Protein AF-A0A6P0W4S4-F1 (afdb_monomer)

Mean predicted aligned error: 4.88 Å

Radius of gyration: 17.59 Å; Cα contacts (8 Å, |Δi|>4): 578; chains: 1; bounding box: 43×46×51 Å

Foldseek 3Di:
DDDFDPAFEEEEDAAQQLCRLLLLLLQLLVPPDDPPAQWPDKHWPDDLQVVSPVCCVVAQLVQHFDDFAAQDAPVPFRWTWMWIWGDDPPRDIDIYTYTYGDHGNCLLVCLVPVVVDVSNVNSLLVVLVGQEYEYGYALFLLVCLVSLLNSVLSSLVSSCVVNVPPAAGEYEYEHEPCLPLVNVVCQVPQLVSCCVRRVSNSVSVVVCVVVVRHHYDGHYKYSFHADDPPPSHRLWDWPDQDSSGTDTGGNHSVRRRIALSCQSSCCSRPVDGDVSSSPD

Nearest PDB structures (foldseek):
  2dkn-assembly1_B  TM=4.312E-01  e=1.596E+00  Pseudomonas sp. B-0831
  2qw5-assembly1_A  TM=4.639E-01  e=4.347E+00  Trichormus variabilis ATCC 29413
  4s3k-assembly1_A  TM=3.330E-01  e=1.505E+00  Priestia megaterium QM B1551
  6aqy-assembly2_C  TM=3.146E-01  e=3.237E+00  Naegleria fowleri
  7odo-assembly1_A  TM=3.719E-01  e=4.890E+00  Neisseria gonorrhoeae

pLDDT: mean 90.17, std 9.04, range [40.78, 98.31]

Solvent-accessible surface area (backbone atoms only — not comparable to full-atom values): 14793 Å² total; per-residue (Å²): 132,84,78,73,68,84,59,44,42,34,33,42,43,36,46,64,43,21,40,64,69,55,40,51,15,36,48,45,48,48,54,81,71,50,96,85,46,53,55,74,47,48,43,56,81,42,71,48,20,45,48,32,32,49,44,26,62,72,28,40,57,67,43,39,75,80,82,79,56,67,84,57,58,55,89,73,49,62,59,29,24,39,38,38,36,28,69,44,77,94,83,41,72,46,76,46,38,37,35,36,36,72,53,27,28,55,49,49,59,37,62,72,75,39,78,85,39,67,50,58,50,40,43,45,53,57,48,49,71,35,64,22,39,36,42,34,38,40,64,84,31,44,91,43,20,68,55,48,24,50,22,52,48,50,50,52,54,54,34,51,67,75,39,75,86,59,75,72,46,43,36,31,41,32,33,22,61,29,33,42,67,93,39,41,82,46,40,92,38,27,56,61,48,41,45,73,50,23,46,54,33,41,51,49,54,51,55,43,37,76,70,65,64,35,44,74,47,58,36,38,23,16,56,33,16,41,44,61,96,83,43,91,40,48,18,55,41,78,78,44,76,61,92,76,26,56,47,59,21,41,61,48,56,92,47,38,41,53,32,28,72,58,38,54,53,48,25,51,65,70,74,46,85,57,75,78,43,63,48,130

Secondary structure (DSSP, 8-state):
-PPPPS-EEEEEEE-GGG-HHHHHHHHHH-TT--TT-SEEEEEE-SHHHHHHHHHIIIIITTT-PPPPPPP--GGGS--EEEEEEEE-GGGPEEEEEEEEEEPPTTHHHHHHH-TT-HHHHHHHHHHHH-SEEEEEEETT-GGGHHHHHHHHHHHHHHHHHHTTTS--EEEEEEEE-TTSHHHHTTTT-HHHHHHHH-HHHHHHHHHHHHTTSEEEEEEE-BSS-BSTTT---BSEEEEEE-SS-EEEEES-GGG---BSSSHHHHHHHHSS--GGGS--

Sequence (280 aa):
MNSLPESINLKIVGDRSAGKTTYMAALARWPHANSSSLVQSVTSFNEDGQQLIAQAQNILEQGLILEPTRLGKAASLPDYGLRIVLKGKRSQEIILTINCKDYSGEFFSDLLYRQQDSLLQEYLEDCAEGNGIMFLLDGIAYRKDAEYARGIGKFLEAIGQLDAEKPQRRLALVLTKCEQPDLWIKRHQPQELVKARFPQAYSKLKNWQSLGKLNIEYFTTSAFGMLGASARQPNARKIKRDREGVASVIKEPRFWQPFGLVAPIYWLYTGQRHQGLEED

Structure (mmCIF, N/CA/C/O backbone):
data_AF-A0A6P0W4S4-F1
#
_entry.id   AF-A0A6P0W4S4-F1
#
loop_
_atom_site.group_PDB
_atom_site.id
_atom_site.type_symbol
_atom_site.label_atom_id
_atom_site.label_alt_id
_atom_site.label_comp_id
_atom_site.label_asym_id
_atom_site.label_entity_id
_atom_site.label_seq_id
_atom_site.pdbx_PDB_ins_code
_atom_site.Cartn_x
_atom_site.Cartn_y
_atom_site.Cartn_z
_atom_site.occupancy
_atom_site.B_iso_or_equiv
_atom_site.auth_seq_id
_atom_site.auth_comp_id
_atom_site.auth_asym_id
_atom_site.auth_atom_id
_atom_site.pdbx_PDB_model_num
ATOM 1 N N . MET A 1 1 ? -12.589 26.094 -1.189 1.00 40.78 1 MET A N 1
ATOM 2 C CA . MET A 1 1 ? -11.594 25.043 -1.498 1.00 40.78 1 MET A CA 1
ATOM 3 C C . MET A 1 1 ? -10.829 24.786 -0.218 1.00 40.78 1 MET A C 1
ATOM 5 O O . MET A 1 1 ? -10.274 25.740 0.306 1.00 40.78 1 MET A O 1
ATOM 9 N N . ASN A 1 2 ? -10.858 23.568 0.321 1.00 52.75 2 ASN A N 1
ATOM 10 C CA . ASN A 1 2 ? -10.008 23.240 1.467 1.00 52.75 2 ASN A CA 1
ATOM 11 C C . ASN A 1 2 ? -8.553 23.243 0.990 1.00 52.75 2 ASN A C 1
ATOM 13 O O . ASN A 1 2 ? -8.266 22.691 -0.074 1.00 52.75 2 ASN A O 1
ATOM 17 N N . SER A 1 3 ? -7.664 23.893 1.738 1.00 69.81 3 SER A N 1
ATOM 18 C CA . SER A 1 3 ? -6.225 23.827 1.492 1.00 69.81 3 SER A CA 1
ATOM 19 C C . SER A 1 3 ? -5.773 22.370 1.556 1.00 69.81 3 SER A C 1
ATOM 21 O O . SER A 1 3 ? -6.187 21.632 2.454 1.00 69.81 3 SER A O 1
ATOM 23 N N . LEU A 1 4 ? -4.949 21.947 0.596 1.00 79.50 4 LEU A N 1
ATOM 24 C CA . LEU A 1 4 ? -4.306 20.639 0.670 1.00 79.50 4 LEU A CA 1
ATOM 25 C C . LEU A 1 4 ? -3.430 20.578 1.933 1.00 79.50 4 LEU A C 1
ATOM 27 O O . LEU A 1 4 ? -2.872 21.610 2.320 1.00 79.50 4 LEU A O 1
ATOM 31 N N . PRO A 1 5 ? -3.331 19.412 2.593 1.00 82.69 5 PRO A N 1
ATOM 32 C CA . PRO A 1 5 ? -2.419 19.261 3.720 1.00 82.69 5 PRO A CA 1
ATOM 33 C C . PRO A 1 5 ? -0.975 19.467 3.248 1.00 82.69 5 PRO A C 1
ATOM 35 O O . PRO A 1 5 ? -0.675 19.231 2.085 1.00 82.69 5 PRO A O 1
ATOM 38 N N . GLU A 1 6 ? -0.072 19.881 4.136 1.00 86.44 6 GLU A N 1
ATOM 39 C CA . GLU A 1 6 ? 1.360 19.982 3.811 1.00 86.44 6 GLU A CA 1
ATOM 40 C C . GLU A 1 6 ? 1.986 18.588 3.630 1.00 86.44 6 GLU A C 1
ATOM 42 O O . GLU A 1 6 ? 2.753 18.340 2.697 1.00 86.44 6 GLU A O 1
ATOM 47 N N . SER A 1 7 ? 1.588 17.641 4.480 1.00 91.69 7 SER A N 1
ATOM 48 C CA . SER A 1 7 ? 1.967 16.231 4.408 1.00 91.69 7 SER A CA 1
ATOM 49 C C . SER A 1 7 ? 0.849 15.326 4.930 1.00 91.69 7 SER A C 1
ATOM 51 O O . SER A 1 7 ? -0.064 15.784 5.623 1.00 91.69 7 SER A O 1
ATOM 53 N N . ILE A 1 8 ? 0.904 14.034 4.596 1.00 93.00 8 ILE A N 1
ATOM 54 C CA . ILE A 1 8 ? 0.044 13.011 5.210 1.00 93.00 8 ILE A CA 1
ATOM 55 C C . ILE A 1 8 ? 0.886 11.905 5.847 1.00 93.00 8 ILE A C 1
ATOM 57 O O . ILE A 1 8 ? 1.902 11.494 5.289 1.00 93.00 8 ILE A O 1
ATOM 61 N N . ASN A 1 9 ? 0.412 11.380 6.976 1.00 94.19 9 ASN A N 1
ATOM 62 C CA . ASN A 1 9 ? 0.960 10.197 7.627 1.00 94.19 9 ASN A CA 1
ATOM 63 C C . ASN A 1 9 ? 0.120 8.984 7.214 1.00 94.19 9 ASN A C 1
ATOM 65 O O . ASN A 1 9 ? -1.022 8.799 7.653 1.00 94.19 9 ASN A O 1
ATOM 69 N N . LEU A 1 10 ? 0.689 8.190 6.316 1.00 95.38 10 LEU A N 1
ATOM 70 C CA . LEU A 1 10 ? 0.096 7.022 5.697 1.00 95.38 10 LEU A CA 1
ATOM 71 C C . LEU A 1 10 ? 0.399 5.756 6.498 1.00 95.38 10 LEU A C 1
ATOM 73 O O . LEU A 1 10 ? 1.551 5.422 6.771 1.00 95.38 10 LEU A O 1
ATOM 77 N N . LYS A 1 11 ? -0.650 5.009 6.826 1.00 95.69 11 LYS A N 1
ATOM 78 C CA . LYS A 1 11 ? -0.560 3.759 7.580 1.00 95.69 11 LYS A CA 1
ATOM 79 C C . LYS A 1 11 ? -0.890 2.594 6.652 1.00 95.69 11 LYS A C 1
ATOM 81 O O . LYS A 1 11 ? -2.017 2.506 6.156 1.00 95.69 11 LYS A O 1
ATOM 86 N N . ILE A 1 12 ? 0.096 1.743 6.363 1.00 96.44 12 ILE A N 1
ATOM 87 C CA . ILE A 1 12 ? -0.028 0.656 5.383 1.00 96.44 12 ILE A CA 1
ATOM 88 C C . ILE A 1 12 ? -0.221 -0.670 6.109 1.00 96.44 12 ILE A C 1
ATOM 90 O O . ILE A 1 12 ? 0.705 -1.233 6.686 1.00 96.44 12 ILE A O 1
ATOM 94 N N . VAL A 1 13 ? -1.439 -1.194 6.037 1.00 95.56 13 VAL A N 1
ATOM 95 C CA . VAL A 1 13 ? -1.853 -2.418 6.726 1.00 95.56 13 VAL A CA 1
ATOM 96 C C . VAL A 1 13 ? -2.216 -3.487 5.700 1.00 95.56 13 VAL A C 1
ATOM 98 O O . VAL A 1 13 ? -2.765 -3.205 4.638 1.00 95.56 13 VAL A O 1
ATOM 101 N N . GLY A 1 14 ? -1.902 -4.738 6.006 1.00 94.00 14 GLY A N 1
ATOM 102 C CA . GLY A 1 14 ? -2.117 -5.867 5.109 1.00 94.00 14 GLY A CA 1
ATOM 103 C C . GLY A 1 14 ? -1.344 -7.085 5.584 1.00 94.00 14 GLY A C 1
ATOM 104 O O . GLY A 1 14 ? -0.457 -6.977 6.432 1.00 94.00 14 GLY A O 1
ATOM 105 N N . ASP A 1 15 ? -1.634 -8.242 5.006 1.00 91.44 15 ASP A N 1
ATOM 106 C CA . ASP A 1 15 ? -0.935 -9.471 5.373 1.00 91.44 15 ASP A CA 1
ATOM 107 C C . ASP A 1 15 ? 0.536 -9.462 4.950 1.00 91.44 15 ASP A C 1
ATOM 109 O O . ASP A 1 15 ? 0.989 -8.646 4.136 1.00 91.44 15 ASP A O 1
ATOM 113 N N . ARG A 1 16 ? 1.298 -10.427 5.471 1.00 89.44 16 ARG A N 1
ATOM 114 C CA . ARG A 1 16 ? 2.697 -10.662 5.092 1.00 89.44 16 ARG A CA 1
ATOM 115 C C . ARG A 1 16 ? 2.871 -10.772 3.577 1.00 89.44 16 ARG A C 1
ATOM 117 O O . ARG A 1 16 ? 3.794 -10.197 3.010 1.00 89.44 16 ARG A O 1
ATOM 124 N N . SER A 1 17 ? 1.965 -11.480 2.911 1.00 89.00 17 SER A N 1
ATOM 125 C CA . SER A 1 17 ? 2.022 -11.704 1.468 1.00 89.00 17 SER A CA 1
ATOM 126 C C . SER A 1 17 ? 1.497 -10.524 0.643 1.00 89.00 17 SER A C 1
ATOM 128 O O . SER A 1 17 ? 1.703 -10.521 -0.568 1.00 89.00 17 SER A O 1
ATOM 130 N N . ALA A 1 18 ? 0.851 -9.517 1.241 1.00 93.31 18 ALA A N 1
ATOM 131 C CA . ALA A 1 18 ? 0.180 -8.447 0.500 1.00 93.31 18 ALA A CA 1
ATOM 132 C C . ALA A 1 18 ? 1.144 -7.545 -0.294 1.00 93.31 18 ALA A C 1
ATOM 134 O O . ALA A 1 18 ? 0.714 -6.842 -1.207 1.00 93.31 18 ALA A O 1
ATOM 135 N N . GLY A 1 19 ? 2.447 -7.600 0.004 1.00 94.19 19 GLY A N 1
ATOM 136 C CA . GLY A 1 19 ? 3.485 -6.881 -0.736 1.00 94.19 19 GLY A CA 1
ATOM 137 C C . GLY A 1 19 ? 3.643 -5.423 -0.310 1.00 94.19 19 GLY A C 1
ATOM 138 O O . GLY A 1 19 ? 3.945 -4.588 -1.151 1.00 94.19 19 GLY A O 1
ATOM 139 N N . LYS A 1 20 ? 3.441 -5.112 0.975 1.00 96.12 20 LYS A N 1
ATOM 140 C CA . LYS A 1 20 ? 3.494 -3.747 1.529 1.00 96.12 20 LYS A CA 1
ATOM 141 C C . LYS A 1 20 ? 4.858 -3.084 1.343 1.00 96.12 20 LYS A C 1
ATOM 143 O O . LYS A 1 20 ? 4.967 -2.066 0.665 1.00 96.12 20 LYS A O 1
ATOM 148 N N . THR A 1 21 ? 5.915 -3.720 1.839 1.00 95.44 21 THR A N 1
ATOM 149 C CA . THR A 1 21 ? 7.294 -3.242 1.678 1.00 95.44 21 THR A CA 1
ATOM 150 C C . THR A 1 21 ? 7.701 -3.189 0.206 1.00 95.44 21 THR A C 1
ATOM 152 O O . THR A 1 21 ? 8.297 -2.216 -0.239 1.00 95.44 21 THR A O 1
ATOM 155 N N . THR A 1 22 ? 7.299 -4.183 -0.594 1.00 96.75 22 THR A N 1
ATOM 156 C CA . THR A 1 22 ? 7.543 -4.202 -2.046 1.00 96.75 22 THR A CA 1
ATOM 157 C C . THR A 1 22 ? 6.844 -3.054 -2.772 1.00 96.75 22 THR A C 1
ATOM 159 O O . THR A 1 22 ? 7.440 -2.447 -3.655 1.00 96.75 22 THR A O 1
ATOM 162 N N . TYR A 1 23 ? 5.604 -2.734 -2.398 1.00 97.31 23 TYR A N 1
ATOM 163 C CA . TYR A 1 23 ? 4.856 -1.594 -2.919 1.00 97.31 23 TYR A CA 1
ATOM 164 C C . TYR A 1 23 ? 5.590 -0.282 -2.625 1.00 97.31 23 TYR A C 1
ATOM 166 O O . TYR A 1 23 ? 5.808 0.509 -3.540 1.00 97.31 23 TYR A O 1
ATOM 174 N N . MET A 1 24 ? 6.023 -0.075 -1.378 1.00 97.31 24 MET A N 1
ATOM 175 C CA . MET A 1 24 ? 6.732 1.146 -0.985 1.00 97.31 24 MET A CA 1
ATOM 176 C C . MET A 1 24 ? 8.100 1.259 -1.656 1.00 97.31 24 MET A C 1
ATOM 178 O O . MET A 1 24 ? 8.450 2.327 -2.144 1.00 97.31 24 MET A O 1
ATOM 182 N N . ALA A 1 25 ? 8.857 0.164 -1.732 1.00 97.38 25 ALA A N 1
ATOM 183 C CA . ALA A 1 25 ? 10.150 0.134 -2.406 1.00 97.38 25 ALA A CA 1
ATOM 184 C C . ALA A 1 25 ? 10.006 0.418 -3.912 1.00 97.38 25 ALA A C 1
ATOM 186 O O . ALA A 1 25 ? 10.761 1.217 -4.462 1.00 97.38 25 ALA A O 1
ATOM 187 N N . ALA A 1 26 ? 9.000 -0.167 -4.574 1.00 96.88 26 ALA A N 1
ATOM 188 C CA . ALA A 1 26 ? 8.696 0.114 -5.978 1.00 96.88 26 ALA A CA 1
ATOM 189 C C . ALA A 1 26 ? 8.271 1.575 -6.200 1.00 96.88 26 ALA A C 1
ATOM 191 O O . ALA A 1 26 ? 8.697 2.193 -7.174 1.00 96.88 26 ALA A O 1
ATOM 192 N N . LEU A 1 27 ? 7.475 2.138 -5.285 1.00 97.00 27 LEU A N 1
ATOM 193 C CA . LEU A 1 27 ? 7.076 3.544 -5.310 1.00 97.00 27 LEU A CA 1
ATOM 194 C C . LEU A 1 27 ? 8.285 4.470 -5.141 1.00 97.00 27 LEU A C 1
ATOM 196 O O . LEU A 1 27 ? 8.459 5.374 -5.947 1.00 97.00 27 LEU A O 1
ATOM 200 N N . ALA A 1 28 ? 9.117 4.237 -4.124 1.00 96.94 28 ALA A N 1
ATOM 201 C CA . ALA A 1 28 ? 10.290 5.056 -3.826 1.00 96.94 28 ALA A CA 1
ATOM 202 C C . ALA A 1 28 ? 11.318 5.016 -4.964 1.00 96.94 28 ALA A C 1
ATOM 204 O O . ALA A 1 28 ? 11.911 6.033 -5.313 1.00 96.94 28 ALA A O 1
ATOM 205 N N . ARG A 1 29 ? 11.512 3.836 -5.565 1.00 95.44 29 ARG A N 1
ATOM 206 C CA . ARG A 1 29 ? 12.435 3.638 -6.684 1.00 95.44 29 ARG A CA 1
ATOM 207 C C . ARG A 1 29 ? 11.932 4.227 -7.997 1.00 95.44 29 ARG A C 1
ATOM 209 O O . ARG A 1 29 ? 12.768 4.617 -8.817 1.00 95.44 29 ARG A O 1
ATOM 216 N N . TRP A 1 30 ? 10.612 4.190 -8.195 1.00 93.25 30 TRP A N 1
ATOM 217 C CA . TRP A 1 30 ? 9.880 4.604 -9.394 1.00 93.25 30 TRP A CA 1
ATOM 218 C C . TRP A 1 30 ? 10.652 4.330 -10.701 1.00 93.25 30 TRP A C 1
ATOM 220 O O . TRP A 1 30 ? 11.086 5.255 -11.396 1.00 93.25 30 TRP A O 1
ATOM 230 N N . PRO A 1 31 ? 10.934 3.049 -10.997 1.00 86.62 31 PRO A N 1
ATOM 231 C CA . PRO A 1 31 ? 11.820 2.671 -12.088 1.00 86.62 31 PRO A CA 1
ATOM 232 C C . PRO A 1 31 ? 11.212 3.030 -13.451 1.00 86.62 31 PRO A C 1
ATOM 234 O O . PRO A 1 31 ? 9.996 3.032 -13.627 1.00 86.62 31 PRO A O 1
ATOM 237 N N . HIS A 1 32 ? 12.084 3.307 -14.425 1.00 76.12 32 HIS A N 1
ATOM 238 C CA . HIS A 1 32 ? 11.716 3.563 -15.826 1.00 76.12 32 HIS A CA 1
ATOM 239 C C . HIS A 1 32 ? 10.694 4.699 -16.024 1.00 76.12 32 HIS A C 1
ATOM 241 O O . HIS A 1 32 ? 9.827 4.626 -16.895 1.00 76.12 32 HIS A O 1
ATOM 247 N N . ALA A 1 33 ? 10.825 5.781 -15.244 1.00 72.12 33 ALA A N 1
ATOM 248 C CA . ALA A 1 33 ? 10.054 7.007 -15.434 1.00 72.12 33 ALA A CA 1
ATOM 249 C C . ALA A 1 33 ? 10.202 7.521 -16.879 1.00 72.12 33 ALA A C 1
ATOM 251 O O . ALA A 1 33 ? 11.285 7.917 -17.310 1.00 72.12 33 ALA A O 1
ATOM 252 N N . ASN A 1 34 ? 9.108 7.493 -17.640 1.00 71.75 34 ASN A N 1
ATOM 253 C CA . ASN A 1 34 ? 9.084 7.963 -19.021 1.00 71.75 34 ASN A CA 1
ATOM 254 C C . ASN A 1 34 ? 8.660 9.444 -19.094 1.00 71.75 34 ASN A C 1
ATOM 256 O O . ASN A 1 34 ? 7.977 9.968 -18.212 1.00 71.75 34 ASN A O 1
ATOM 260 N N . SER A 1 35 ? 9.048 10.141 -20.165 1.00 72.88 35 SER A N 1
ATOM 261 C CA . SER A 1 35 ? 8.724 11.564 -20.356 1.00 72.88 35 SER A CA 1
ATOM 262 C C . SER A 1 35 ? 7.227 11.831 -20.540 1.00 72.88 35 SER A C 1
ATOM 264 O O . SER A 1 35 ? 6.792 12.964 -20.345 1.00 72.88 35 SER A O 1
ATOM 266 N N . SER A 1 36 ? 6.429 10.812 -20.861 1.00 77.88 36 SER A N 1
ATOM 267 C CA . SER A 1 36 ? 4.962 10.864 -20.911 1.00 77.88 36 SER A CA 1
ATOM 268 C C . SER A 1 36 ? 4.289 10.696 -19.545 1.00 77.88 36 SER A C 1
ATOM 270 O O . SER A 1 36 ? 3.116 11.031 -19.415 1.00 77.88 36 SER A O 1
ATOM 272 N N . SER A 1 37 ? 5.010 10.238 -18.518 1.00 84.31 37 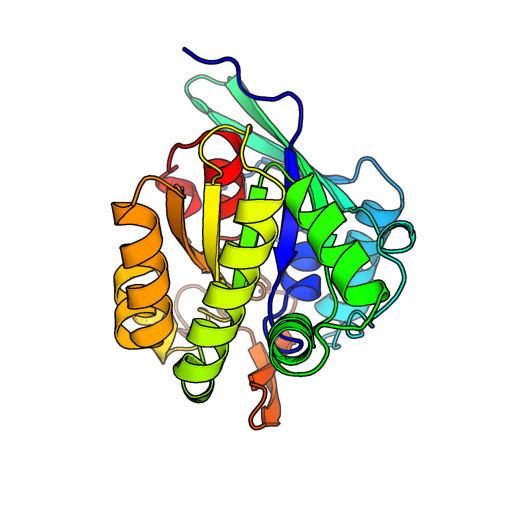SER A N 1
ATOM 273 C CA . SER A 1 37 ? 4.435 9.909 -17.215 1.00 84.31 37 SER A CA 1
ATOM 274 C C . SER A 1 37 ? 3.941 11.167 -16.523 1.00 84.31 37 SER A C 1
ATOM 276 O O . SER A 1 37 ? 4.582 12.224 -16.580 1.00 84.31 37 SER A O 1
ATOM 278 N N . LEU A 1 38 ? 2.799 11.054 -15.850 1.00 89.88 38 LEU A N 1
ATOM 279 C CA . LEU A 1 38 ? 2.306 12.103 -14.965 1.00 89.88 38 LEU A CA 1
ATOM 280 C C . LEU A 1 38 ? 3.198 12.273 -13.740 1.00 89.88 38 LEU A C 1
ATOM 282 O O . LEU A 1 38 ? 3.292 13.377 -13.215 1.00 89.88 38 LEU A O 1
ATOM 286 N N . VAL A 1 39 ? 3.862 11.205 -13.302 1.00 92.25 39 VAL A N 1
ATOM 287 C CA . VAL A 1 39 ? 4.807 11.242 -12.188 1.00 92.25 39 VAL A CA 1
ATOM 288 C C . VAL A 1 39 ? 6.165 11.677 -12.730 1.00 92.25 39 VAL A C 1
ATOM 290 O O . VAL A 1 39 ? 6.793 10.947 -13.495 1.00 92.25 39 VAL A O 1
ATOM 293 N N . GLN A 1 40 ? 6.609 12.874 -12.348 1.00 91.12 40 GLN A N 1
ATOM 294 C CA . GLN A 1 40 ? 7.912 13.419 -12.744 1.00 91.12 40 GLN A CA 1
ATOM 295 C C . GLN A 1 40 ? 9.035 12.793 -11.927 1.00 91.12 40 GLN A C 1
ATOM 297 O O . GLN A 1 40 ? 10.067 12.419 -12.480 1.00 91.12 40 GLN A O 1
ATOM 302 N N . SER A 1 41 ? 8.839 12.686 -10.615 1.00 92.56 41 SER A N 1
ATOM 303 C CA . SER A 1 41 ? 9.834 12.119 -9.715 1.00 92.56 41 SER A CA 1
ATOM 304 C C . SER A 1 41 ? 9.209 11.622 -8.418 1.00 92.56 41 SER A C 1
ATOM 306 O O . SER A 1 41 ? 8.164 12.104 -7.972 1.00 92.56 41 SER A O 1
ATOM 308 N N . VAL A 1 42 ? 9.894 10.656 -7.813 1.00 96.19 42 VAL A N 1
ATOM 309 C CA . VAL A 1 42 ? 9.712 10.262 -6.420 1.00 96.19 42 VAL A CA 1
ATOM 310 C C . VAL A 1 42 ? 11.076 10.377 -5.755 1.00 96.19 42 VAL A C 1
ATOM 312 O O . VAL A 1 42 ? 12.054 9.823 -6.255 1.00 96.19 42 VAL A O 1
ATOM 315 N N . THR A 1 43 ? 11.166 11.139 -4.671 1.00 96.94 43 THR A N 1
ATOM 316 C CA . THR A 1 43 ? 12.409 11.327 -3.918 1.00 96.94 43 THR A CA 1
ATOM 317 C C . THR A 1 43 ? 12.177 11.069 -2.440 1.00 96.94 43 THR A C 1
ATOM 319 O O . THR A 1 43 ? 11.100 11.342 -1.917 1.00 96.94 43 THR A O 1
ATOM 322 N N . SER A 1 44 ? 13.188 10.543 -1.753 1.00 97.44 44 SER A N 1
ATOM 323 C CA . SER A 1 44 ? 13.168 10.478 -0.293 1.00 97.44 44 SER A CA 1
ATOM 324 C C . SER A 1 44 ? 13.662 11.793 0.311 1.00 97.44 44 SER A C 1
ATOM 326 O O . SER A 1 44 ? 14.571 12.424 -0.235 1.00 97.44 44 SER A O 1
ATOM 328 N N . PHE A 1 45 ? 13.092 12.181 1.453 1.00 96.81 45 PHE A N 1
ATOM 329 C CA . PHE A 1 45 ? 13.578 13.298 2.270 1.00 96.81 45 PHE A CA 1
ATOM 330 C C . PHE A 1 45 ? 14.096 12.871 3.654 1.00 96.81 45 PHE A C 1
ATOM 332 O O . PHE A 1 45 ? 14.465 13.736 4.445 1.00 96.81 45 PHE A O 1
ATOM 339 N N . ASN A 1 46 ? 14.153 11.567 3.951 1.00 97.50 46 ASN A N 1
ATOM 340 C CA . ASN A 1 46 ? 14.724 11.042 5.194 1.00 97.50 46 ASN A CA 1
ATOM 341 C C . ASN A 1 46 ? 15.497 9.722 4.994 1.00 97.50 46 ASN A C 1
ATOM 343 O O . ASN A 1 46 ? 15.501 9.137 3.910 1.00 97.50 46 ASN A O 1
ATOM 347 N N . GLU A 1 47 ? 16.189 9.266 6.039 1.00 97.62 47 GLU A N 1
ATOM 348 C CA . GLU A 1 47 ? 17.054 8.078 5.982 1.00 97.62 47 GLU A CA 1
ATOM 349 C C . GLU A 1 47 ? 16.269 6.791 5.705 1.00 97.62 47 GLU A C 1
ATOM 351 O O . GLU A 1 47 ? 16.639 6.031 4.810 1.00 97.62 47 GLU A O 1
ATOM 356 N N . ASP A 1 48 ? 15.136 6.591 6.381 1.00 97.50 48 ASP A N 1
ATOM 357 C CA . ASP A 1 48 ? 14.274 5.425 6.167 1.00 97.50 48 ASP A CA 1
ATOM 358 C C . ASP A 1 48 ? 13.802 5.351 4.706 1.00 97.50 48 ASP A C 1
ATOM 360 O O . ASP A 1 48 ? 13.876 4.303 4.059 1.00 97.50 48 ASP A O 1
ATOM 364 N N . GLY A 1 49 ? 13.363 6.470 4.120 1.00 97.31 49 GLY A N 1
ATOM 365 C CA . GLY A 1 49 ? 12.968 6.517 2.712 1.00 97.31 49 GLY A CA 1
ATOM 366 C C . GLY A 1 49 ? 14.133 6.223 1.757 1.00 97.31 49 GLY A C 1
ATOM 367 O O . GLY A 1 49 ? 13.930 5.594 0.717 1.00 97.31 49 GLY A O 1
ATOM 368 N N . GLN A 1 50 ? 15.370 6.605 2.107 1.00 97.69 50 GLN A N 1
ATOM 369 C CA . GLN A 1 50 ? 16.561 6.215 1.337 1.00 97.69 50 GLN A CA 1
ATOM 370 C C . GLN A 1 50 ? 16.829 4.709 1.451 1.00 97.69 50 GLN A C 1
ATOM 372 O O . GLN A 1 50 ? 17.224 4.074 0.471 1.00 97.69 50 GLN A O 1
ATOM 377 N N . GLN A 1 51 ? 16.545 4.107 2.610 1.00 97.06 51 GLN A N 1
ATOM 378 C CA . GLN A 1 51 ? 16.634 2.662 2.795 1.00 97.06 51 GLN A CA 1
ATOM 379 C C . GLN A 1 51 ? 15.678 1.909 1.857 1.00 97.06 51 GLN A C 1
ATOM 381 O O . GLN A 1 51 ? 16.081 0.890 1.297 1.00 97.06 51 GLN A O 1
ATOM 386 N N . LEU A 1 52 ? 14.458 2.409 1.611 1.00 96.12 52 LEU A N 1
ATOM 387 C CA . LEU A 1 52 ? 13.549 1.809 0.617 1.00 96.12 52 LEU A CA 1
ATOM 388 C C . LEU A 1 52 ? 14.129 1.833 -0.798 1.00 96.12 52 LEU A C 1
ATOM 390 O O . LEU A 1 52 ? 14.012 0.847 -1.529 1.00 96.12 52 LEU A O 1
ATOM 394 N N . ILE A 1 53 ? 14.759 2.943 -1.190 1.00 97.00 53 ILE A N 1
ATOM 395 C CA . ILE A 1 53 ? 15.410 3.066 -2.501 1.00 97.00 53 ILE A CA 1
ATOM 396 C C . ILE A 1 53 ? 16.558 2.054 -2.602 1.00 97.00 53 ILE A C 1
ATOM 398 O O . ILE A 1 53 ? 16.645 1.318 -3.588 1.00 97.00 53 ILE A O 1
ATOM 402 N N . ALA A 1 54 ? 17.385 1.949 -1.559 1.00 97.56 54 ALA A N 1
ATOM 403 C CA . ALA A 1 54 ? 18.476 0.982 -1.499 1.00 97.56 54 ALA A CA 1
ATOM 404 C C . ALA A 1 54 ? 17.965 -0.468 -1.540 1.00 97.56 54 ALA A C 1
ATOM 406 O O . ALA A 1 54 ? 18.525 -1.304 -2.243 1.00 97.56 54 ALA A O 1
ATOM 407 N N . GLN A 1 55 ? 16.878 -0.778 -0.833 1.00 97.12 55 GLN A N 1
ATOM 408 C CA . GLN A 1 55 ? 16.222 -2.085 -0.877 1.00 97.12 55 GLN A CA 1
ATOM 409 C C . GLN A 1 55 ? 15.704 -2.413 -2.281 1.00 97.12 55 GLN A C 1
ATOM 411 O O . GLN A 1 55 ? 15.897 -3.524 -2.775 1.00 97.12 55 GLN A O 1
ATOM 416 N N . ALA A 1 56 ? 15.086 -1.451 -2.964 1.00 97.00 56 ALA A N 1
ATOM 417 C CA . ALA A 1 56 ? 14.643 -1.640 -4.336 1.00 97.00 56 ALA A CA 1
ATOM 418 C C . ALA A 1 56 ? 15.815 -1.967 -5.278 1.00 97.00 56 ALA A C 1
ATOM 420 O O . ALA A 1 56 ? 15.746 -2.948 -6.014 1.00 97.00 56 ALA A O 1
ATOM 421 N N . GLN A 1 57 ? 16.903 -1.198 -5.216 1.00 96.19 57 GLN A N 1
ATOM 422 C CA . GLN A 1 57 ? 18.080 -1.375 -6.077 1.00 96.19 57 GLN A CA 1
ATOM 423 C C . GLN A 1 57 ? 18.854 -2.664 -5.772 1.00 96.19 57 GLN A C 1
ATOM 425 O O . GLN A 1 57 ? 19.224 -3.416 -6.671 1.00 96.19 57 GLN A O 1
ATOM 430 N N . ASN A 1 58 ? 19.089 -2.946 -4.493 1.00 97.19 58 ASN A N 1
ATOM 431 C CA . ASN A 1 58 ? 19.988 -4.024 -4.084 1.00 97.19 58 ASN A CA 1
ATOM 432 C C . ASN A 1 58 ? 19.280 -5.376 -3.932 1.00 97.19 58 ASN A C 1
ATOM 434 O O . ASN A 1 58 ? 19.947 -6.407 -3.907 1.00 97.19 58 ASN A O 1
ATOM 438 N N . ILE A 1 59 ? 17.947 -5.389 -3.819 1.00 96.69 59 ILE A N 1
ATOM 439 C CA . ILE A 1 59 ? 17.167 -6.613 -3.585 1.00 96.69 59 ILE A CA 1
ATOM 440 C C . ILE A 1 59 ? 16.168 -6.837 -4.722 1.00 96.69 59 ILE A C 1
ATOM 442 O O . ILE A 1 59 ? 16.239 -7.863 -5.401 1.00 96.69 59 ILE A O 1
ATOM 446 N N . LEU A 1 60 ? 15.260 -5.889 -4.981 1.00 96.19 60 LEU A N 1
ATOM 447 C CA . LEU A 1 60 ? 14.211 -6.100 -5.989 1.00 96.19 60 LEU A CA 1
ATOM 448 C C . LEU A 1 60 ? 14.782 -6.191 -7.411 1.00 96.19 60 LEU A C 1
ATOM 450 O O . LE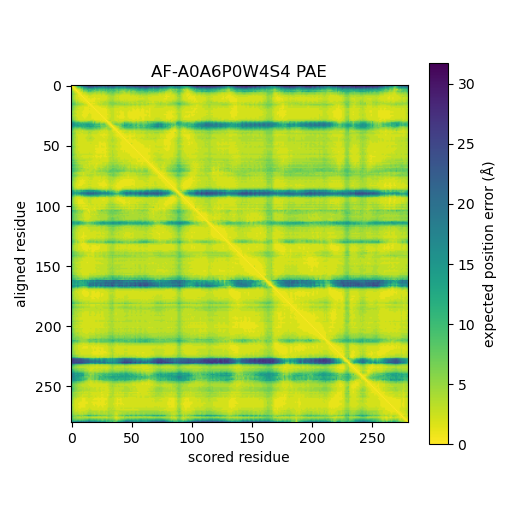U A 1 60 ? 14.448 -7.135 -8.128 1.00 96.19 60 LEU A O 1
ATOM 454 N N . GLU A 1 61 ? 15.686 -5.286 -7.805 1.00 95.69 61 GLU A N 1
ATOM 455 C CA . GLU A 1 61 ? 16.341 -5.342 -9.126 1.00 95.69 61 GLU A CA 1
ATOM 456 C C . GLU A 1 61 ? 17.233 -6.581 -9.296 1.00 95.69 61 GLU A C 1
ATOM 458 O O . GLU A 1 61 ? 17.531 -6.968 -10.420 1.00 95.69 61 GLU A O 1
ATOM 463 N N . GLN A 1 62 ? 17.613 -7.253 -8.206 1.00 94.69 62 GLN A N 1
ATOM 464 C CA . GLN A 1 62 ? 18.345 -8.524 -8.245 1.00 94.69 62 GLN A CA 1
ATOM 465 C C . GLN A 1 62 ? 17.409 -9.745 -8.316 1.00 94.69 62 GLN A C 1
ATOM 467 O O . GLN A 1 62 ? 17.863 -10.889 -8.296 1.00 94.69 62 GLN A O 1
ATOM 472 N N . GLY A 1 63 ? 16.090 -9.531 -8.387 1.00 93.00 63 GLY A N 1
ATOM 473 C CA . GLY A 1 63 ? 15.101 -10.609 -8.399 1.00 93.00 63 GLY A CA 1
ATOM 474 C C . GLY A 1 63 ? 15.015 -11.357 -7.065 1.00 93.00 63 GLY A C 1
ATOM 475 O O . GLY A 1 63 ? 14.716 -12.556 -7.054 1.00 93.00 63 GLY A O 1
ATOM 476 N N . LEU A 1 64 ? 15.286 -10.665 -5.953 1.00 93.50 64 LEU A N 1
ATOM 477 C CA . LEU A 1 64 ? 15.236 -11.195 -4.590 1.00 93.50 64 LEU A CA 1
ATOM 478 C C . LEU A 1 64 ? 13.997 -10.688 -3.830 1.00 93.50 64 LEU A C 1
ATOM 480 O O . LEU A 1 64 ? 13.298 -9.770 -4.263 1.00 93.50 64 LEU A O 1
ATOM 484 N N . ILE A 1 65 ? 13.700 -11.331 -2.699 1.00 91.94 65 ILE A N 1
ATOM 485 C CA . ILE A 1 65 ? 12.555 -11.013 -1.833 1.00 91.94 65 ILE A CA 1
ATOM 486 C C . ILE A 1 65 ? 13.015 -10.071 -0.717 1.00 91.94 65 ILE A C 1
ATOM 488 O O . ILE A 1 65 ? 14.075 -10.279 -0.135 1.00 91.94 65 ILE A O 1
ATOM 492 N N . LEU A 1 66 ? 12.203 -9.056 -0.410 1.00 93.06 66 LEU A N 1
ATOM 493 C CA . LEU A 1 66 ? 12.404 -8.208 0.766 1.00 93.06 66 LEU A CA 1
ATOM 494 C C . LEU A 1 66 ? 12.011 -8.947 2.045 1.00 93.06 66 LEU A C 1
ATOM 496 O O . LEU A 1 66 ? 11.014 -9.673 2.069 1.00 93.06 66 LEU A O 1
ATOM 500 N N . GLU A 1 67 ? 12.768 -8.715 3.112 1.00 89.88 67 GLU A N 1
ATOM 501 C CA . GLU A 1 67 ? 12.468 -9.292 4.417 1.00 89.88 67 GLU A CA 1
ATOM 502 C C . GLU A 1 67 ? 11.104 -8.813 4.943 1.00 89.88 67 GLU A C 1
ATOM 504 O O . GLU A 1 67 ? 10.784 -7.627 4.834 1.00 89.88 67 GLU A O 1
ATOM 509 N N . PRO A 1 68 ? 10.289 -9.708 5.530 1.00 88.06 68 PRO A N 1
ATOM 510 C CA . PRO A 1 68 ? 9.025 -9.318 6.137 1.00 88.06 68 PRO A CA 1
ATOM 511 C C . PRO A 1 68 ? 9.208 -8.393 7.342 1.00 88.06 68 PRO A C 1
ATOM 513 O O . PRO A 1 68 ? 10.002 -8.681 8.242 1.00 88.06 68 PRO A O 1
ATOM 516 N N . THR A 1 69 ? 8.367 -7.364 7.426 1.00 88.75 69 THR A N 1
ATOM 517 C CA . THR A 1 69 ? 8.213 -6.542 8.630 1.00 88.75 69 THR A CA 1
ATOM 518 C C . THR A 1 69 ? 7.700 -7.399 9.786 1.00 88.75 69 THR A C 1
ATOM 520 O O . THR A 1 69 ? 6.668 -8.067 9.670 1.00 88.75 69 THR A O 1
ATOM 523 N N . ARG A 1 70 ? 8.441 -7.403 10.897 1.00 87.56 70 ARG A N 1
ATOM 524 C CA . ARG A 1 70 ? 8.113 -8.163 12.110 1.00 87.56 70 ARG A CA 1
ATOM 525 C C . ARG A 1 70 ? 7.374 -7.278 13.108 1.00 87.56 70 ARG A C 1
ATOM 527 O O . ARG A 1 70 ? 7.585 -6.069 13.135 1.00 87.56 70 ARG A O 1
ATOM 534 N N . LEU A 1 71 ? 6.555 -7.897 13.956 1.00 87.00 71 LEU A N 1
ATOM 535 C CA . LEU A 1 71 ? 5.917 -7.211 15.078 1.00 87.00 71 LEU A CA 1
ATOM 536 C C . LEU A 1 71 ? 6.979 -6.650 16.040 1.00 87.00 71 LEU A C 1
ATOM 538 O O . LEU A 1 71 ? 7.921 -7.349 16.416 1.00 87.00 71 LEU A O 1
ATOM 542 N N . GLY A 1 72 ? 6.806 -5.393 16.432 1.00 90.00 72 GLY A N 1
ATOM 543 C CA . GLY A 1 72 ? 7.702 -4.636 17.306 1.00 90.00 72 GLY A CA 1
ATOM 544 C C . GLY A 1 72 ? 7.005 -3.376 17.816 1.00 90.00 72 GLY A C 1
ATOM 545 O O . GLY A 1 72 ? 5.818 -3.196 17.558 1.00 90.00 72 GLY A O 1
ATOM 546 N N . LYS A 1 73 ? 7.721 -2.495 18.522 1.00 92.00 73 LYS A N 1
ATOM 547 C CA . LYS A 1 73 ? 7.144 -1.236 19.030 1.00 92.00 73 LYS A CA 1
ATOM 548 C C . LYS A 1 73 ? 6.788 -0.293 17.884 1.00 92.00 73 LYS A C 1
ATOM 550 O O . LYS A 1 73 ? 7.597 -0.135 16.964 1.00 92.00 73 LYS A O 1
ATOM 555 N N . ALA A 1 74 ? 5.647 0.391 17.959 1.00 90.88 74 ALA A N 1
ATOM 556 C CA . ALA A 1 74 ? 5.188 1.285 16.884 1.00 90.88 74 ALA A CA 1
ATOM 557 C C . ALA A 1 74 ? 6.172 2.437 16.609 1.00 90.88 74 ALA A C 1
ATOM 559 O O . ALA A 1 74 ? 6.397 2.824 15.462 1.00 90.88 74 ALA A O 1
ATOM 560 N N . ALA A 1 75 ? 6.805 2.949 17.668 1.00 91.62 75 ALA A N 1
ATOM 561 C CA . ALA A 1 75 ? 7.810 4.010 17.595 1.00 91.62 75 ALA A CA 1
ATOM 562 C C . ALA A 1 75 ? 9.147 3.560 16.975 1.00 91.62 75 ALA A C 1
ATOM 564 O O . ALA A 1 75 ? 9.958 4.400 16.608 1.00 91.62 75 ALA A O 1
ATOM 565 N N . SER A 1 76 ? 9.388 2.248 16.883 1.00 92.75 76 SER A N 1
ATOM 566 C CA . SER A 1 76 ? 10.612 1.676 16.300 1.00 92.75 76 SER A CA 1
ATOM 567 C C . SER A 1 76 ? 10.449 1.237 14.847 1.00 92.75 76 SER A C 1
ATOM 569 O O . SER A 1 76 ? 11.419 0.808 14.227 1.00 92.75 76 SER A O 1
ATOM 571 N N . LEU A 1 77 ? 9.223 1.296 14.317 1.00 93.88 77 LEU A N 1
ATOM 572 C CA . LEU A 1 77 ? 8.990 1.039 12.905 1.00 93.88 77 LEU A CA 1
ATOM 573 C C . LEU A 1 77 ? 9.603 2.173 12.076 1.00 93.88 77 LEU A C 1
ATOM 575 O O . LEU A 1 77 ? 9.396 3.335 12.438 1.00 93.88 77 LEU A O 1
ATOM 579 N N . PRO A 1 78 ? 10.292 1.855 10.966 1.00 94.88 78 PRO A N 1
ATOM 580 C CA . PRO A 1 78 ? 10.756 2.870 10.032 1.00 94.88 78 PRO A CA 1
ATOM 581 C C . PRO A 1 78 ? 9.599 3.752 9.554 1.00 94.88 78 PRO A C 1
ATOM 583 O O . PRO A 1 78 ? 8.504 3.248 9.275 1.00 94.88 78 PRO A O 1
ATOM 586 N N . ASP A 1 79 ? 9.850 5.052 9.443 1.00 95.88 79 ASP A N 1
ATOM 587 C CA . ASP A 1 79 ? 8.888 6.033 8.953 1.00 95.88 79 ASP A CA 1
ATOM 588 C C . ASP A 1 79 ? 9.375 6.612 7.626 1.00 95.88 79 ASP A C 1
ATOM 590 O O . ASP A 1 79 ? 10.244 7.476 7.565 1.00 95.88 79 ASP A O 1
ATOM 594 N N . TYR A 1 80 ? 8.851 6.091 6.524 1.00 97.25 80 TYR A N 1
ATOM 595 C CA . TYR A 1 80 ? 9.376 6.335 5.188 1.00 97.25 80 TYR A CA 1
ATOM 596 C C . TYR A 1 80 ? 8.875 7.663 4.607 1.00 97.25 80 TYR A C 1
ATOM 598 O O . TYR A 1 80 ? 7.721 7.764 4.181 1.00 97.25 80 TYR A O 1
ATOM 606 N N . GLY A 1 81 ? 9.754 8.664 4.538 1.00 97.81 81 GLY A N 1
ATOM 607 C CA . GLY A 1 81 ? 9.451 9.996 4.020 1.00 97.81 81 GLY A CA 1
ATOM 608 C C . GLY A 1 81 ? 9.688 10.109 2.514 1.00 97.81 81 GLY A C 1
ATOM 609 O O . GLY A 1 81 ? 10.835 10.120 2.065 1.00 97.81 81 GLY A O 1
ATOM 610 N N . LEU A 1 82 ? 8.616 10.234 1.725 1.00 98.06 82 LEU A N 1
ATOM 611 C CA . LEU A 1 82 ? 8.669 10.362 0.265 1.00 98.06 82 LEU A CA 1
ATOM 612 C C . LEU A 1 82 ? 7.981 11.637 -0.237 1.00 98.06 82 LEU A C 1
ATOM 614 O O . LEU A 1 82 ? 6.916 12.037 0.234 1.00 98.06 82 LEU A O 1
ATOM 618 N N . ARG A 1 83 ? 8.566 12.249 -1.265 1.00 97.75 83 ARG A N 1
ATOM 619 C CA . ARG A 1 83 ? 7.994 13.350 -2.037 1.00 97.75 83 ARG A CA 1
ATOM 620 C C . ARG A 1 83 ? 7.724 12.879 -3.459 1.00 97.75 83 ARG A C 1
ATOM 622 O O . ARG A 1 83 ? 8.642 12.449 -4.150 1.00 97.75 83 ARG A O 1
ATOM 629 N N . ILE A 1 84 ? 6.475 12.987 -3.896 1.00 96.75 84 ILE A N 1
ATOM 630 C CA . ILE A 1 84 ? 6.035 12.638 -5.250 1.00 96.75 84 ILE A CA 1
ATOM 631 C C . ILE A 1 84 ? 5.685 13.933 -5.978 1.00 96.75 84 ILE A C 1
ATOM 633 O O . ILE A 1 84 ? 4.836 14.691 -5.509 1.00 96.75 84 ILE A O 1
ATOM 637 N N . VAL A 1 85 ? 6.320 14.181 -7.121 1.00 94.81 85 VAL A N 1
ATOM 638 C CA . VAL A 1 85 ? 6.054 15.358 -7.958 1.00 94.81 85 VAL A CA 1
ATOM 639 C C . VAL A 1 85 ? 5.282 14.924 -9.197 1.00 94.81 85 VAL A C 1
ATOM 641 O O . VAL A 1 85 ? 5.724 14.044 -9.941 1.00 94.81 85 VAL A O 1
ATOM 644 N N . LEU A 1 86 ? 4.112 15.527 -9.409 1.00 93.25 86 LEU A N 1
ATOM 645 C CA . LEU A 1 86 ? 3.232 15.252 -10.539 1.00 93.25 86 LEU A CA 1
ATOM 646 C C . LEU A 1 86 ? 3.138 16.449 -11.480 1.00 93.25 86 LEU A C 1
ATOM 648 O O . LEU A 1 86 ? 2.978 17.589 -11.038 1.00 93.25 86 LEU A O 1
ATOM 652 N N . LYS A 1 87 ? 3.074 16.162 -12.782 1.00 89.38 87 LYS A N 1
ATOM 653 C CA . LYS A 1 87 ? 2.693 17.144 -13.799 1.00 89.38 87 LYS A CA 1
ATOM 654 C C . LYS A 1 87 ? 1.245 17.556 -13.575 1.00 89.38 87 LYS A C 1
ATOM 656 O O . LYS A 1 87 ? 0.338 16.737 -13.715 1.00 89.38 87 LYS A O 1
ATOM 661 N N . GLY A 1 88 ? 1.005 18.826 -13.278 1.00 79.00 88 GLY A N 1
ATOM 662 C CA . GLY A 1 88 ? -0.340 19.387 -13.308 1.00 79.00 88 GLY A CA 1
ATOM 663 C C . GLY A 1 88 ? -0.654 20.081 -14.630 1.00 79.00 88 GLY A C 1
ATOM 664 O O . GLY A 1 88 ? 0.104 20.067 -15.604 1.00 79.00 88 GLY A O 1
ATOM 665 N N . LYS A 1 89 ? -1.832 20.703 -14.673 1.00 70.88 89 LYS A N 1
ATOM 666 C CA . LYS A 1 89 ? -2.282 21.475 -15.834 1.00 70.88 89 LYS A CA 1
ATOM 667 C C . LYS A 1 89 ? -1.540 22.814 -15.877 1.00 70.88 89 LYS A C 1
ATOM 669 O O . LYS A 1 89 ? -1.345 23.442 -14.842 1.00 70.88 89 LYS A O 1
ATOM 674 N N . ARG A 1 90 ? -1.192 23.283 -17.083 1.00 69.00 90 ARG A N 1
ATOM 675 C CA . ARG A 1 90 ? -0.572 24.608 -17.317 1.00 69.00 90 ARG A CA 1
ATOM 676 C C . ARG A 1 90 ? 0.720 24.840 -16.509 1.00 69.00 90 ARG A C 1
ATOM 678 O O . ARG A 1 90 ? 0.926 25.928 -15.983 1.00 69.00 90 ARG A O 1
ATOM 685 N N . SER A 1 91 ? 1.567 23.814 -16.413 1.00 64.56 91 SER A N 1
ATOM 686 C CA . SER A 1 91 ? 2.889 23.878 -15.765 1.00 64.56 91 SER A CA 1
ATOM 687 C C . SER A 1 91 ? 2.885 24.086 -14.244 1.00 64.56 91 SER A C 1
ATOM 689 O O . SER A 1 91 ? 3.926 24.407 -13.682 1.00 64.56 91 SER A O 1
ATOM 691 N N . GLN A 1 92 ? 1.751 23.895 -13.560 1.00 80.25 92 GLN A N 1
ATOM 692 C CA . GLN A 1 92 ? 1.733 23.815 -12.096 1.00 80.25 92 GLN A CA 1
ATOM 693 C C . GLN A 1 92 ? 2.023 22.384 -11.657 1.00 80.25 92 GLN A C 1
ATOM 695 O O . GLN A 1 92 ? 1.332 21.465 -12.084 1.00 80.25 92 GLN A O 1
ATOM 700 N N . GLU A 1 93 ? 3.027 22.187 -10.814 1.00 88.06 93 GLU A N 1
ATOM 701 C CA . GLU A 1 93 ? 3.329 20.876 -10.240 1.00 88.06 93 GLU A CA 1
ATOM 702 C C . GLU A 1 93 ? 2.424 20.600 -9.035 1.00 88.06 93 GLU A C 1
ATOM 704 O O . GLU A 1 93 ? 2.106 21.502 -8.258 1.00 88.06 93 GLU A O 1
ATOM 709 N N . ILE A 1 94 ? 2.002 19.345 -8.875 1.00 91.56 94 ILE A N 1
ATOM 710 C CA . ILE A 1 94 ? 1.344 18.878 -7.651 1.00 91.56 94 ILE A CA 1
ATOM 711 C C . ILE A 1 94 ? 2.381 18.085 -6.866 1.00 91.56 94 ILE A C 1
ATOM 713 O O . ILE A 1 94 ? 2.907 17.090 -7.362 1.00 91.56 94 ILE A O 1
ATOM 717 N N . ILE A 1 95 ? 2.656 18.520 -5.640 1.00 94.62 95 ILE A N 1
ATOM 718 C CA . ILE A 1 95 ? 3.620 17.873 -4.753 1.00 94.62 95 ILE A CA 1
ATOM 719 C C . ILE A 1 95 ? 2.846 17.131 -3.669 1.00 94.62 95 ILE A C 1
ATOM 721 O O . ILE A 1 95 ? 2.062 17.735 -2.942 1.00 94.62 95 ILE A O 1
ATOM 725 N N . LEU A 1 96 ? 3.067 15.823 -3.568 1.00 95.69 96 LEU A N 1
ATOM 726 C CA . LEU A 1 96 ? 2.543 14.991 -2.490 1.00 95.69 96 LEU A CA 1
ATOM 727 C C . LEU A 1 96 ? 3.694 14.656 -1.542 1.00 95.69 96 LEU A C 1
ATOM 729 O O . LEU A 1 96 ? 4.643 13.981 -1.943 1.00 95.69 96 LEU A O 1
ATOM 733 N N . THR A 1 97 ? 3.605 15.106 -0.295 1.00 97.00 97 THR A N 1
ATOM 734 C CA . THR A 1 97 ? 4.571 14.761 0.761 1.00 97.00 97 THR A CA 1
ATOM 735 C C . THR A 1 97 ? 3.946 13.734 1.694 1.00 97.00 97 THR A C 1
ATOM 737 O O . THR A 1 97 ? 2.900 13.997 2.289 1.00 97.00 97 THR A O 1
ATOM 740 N N . ILE A 1 98 ? 4.561 12.562 1.821 1.00 96.62 98 ILE A N 1
ATOM 741 C CA . ILE A 1 98 ? 4.022 11.457 2.618 1.00 96.62 98 ILE A CA 1
ATOM 742 C C . ILE A 1 98 ? 5.076 10.912 3.579 1.00 96.62 98 ILE A C 1
ATOM 744 O O . ILE A 1 98 ? 6.234 10.763 3.200 1.00 96.62 98 ILE A O 1
ATOM 748 N N . ASN A 1 99 ? 4.647 10.571 4.790 1.00 96.81 99 ASN A N 1
ATOM 749 C CA . ASN A 1 99 ? 5.370 9.693 5.709 1.00 96.81 99 ASN A CA 1
ATOM 750 C C . ASN A 1 99 ? 4.604 8.375 5.773 1.00 96.81 99 ASN A C 1
ATOM 752 O O . ASN A 1 99 ? 3.379 8.402 5.899 1.00 96.81 99 ASN A O 1
ATOM 756 N N . CYS A 1 100 ? 5.272 7.237 5.622 1.00 95.06 100 CYS A N 1
ATOM 757 C CA . CYS A 1 100 ? 4.606 5.940 5.538 1.00 95.06 100 CYS A CA 1
ATOM 758 C C . CYS A 1 100 ? 5.178 4.963 6.554 1.00 95.06 100 CYS A C 1
ATOM 760 O O . CYS A 1 100 ? 6.380 4.717 6.553 1.00 95.06 100 CYS A O 1
ATOM 762 N N . LYS A 1 101 ? 4.306 4.305 7.321 1.00 95.62 101 LYS A N 1
ATOM 763 C CA . LYS A 1 101 ? 4.686 3.156 8.150 1.00 95.62 101 LYS A CA 1
ATOM 764 C C . LYS A 1 101 ? 4.074 1.870 7.613 1.00 95.62 101 LYS A C 1
ATOM 766 O O . LYS A 1 101 ? 2.886 1.823 7.277 1.00 95.62 101 LYS A O 1
ATOM 771 N N . ASP A 1 102 ? 4.901 0.834 7.561 1.00 93.75 102 ASP A N 1
ATOM 772 C CA . ASP A 1 102 ? 4.519 -0.536 7.232 1.00 93.75 102 ASP A CA 1
ATOM 773 C C . ASP A 1 102 ? 4.457 -1.374 8.505 1.00 93.75 102 ASP A C 1
ATOM 775 O O . ASP A 1 102 ? 5.417 -1.415 9.273 1.00 93.75 102 ASP A O 1
ATOM 779 N N . TYR A 1 103 ? 3.321 -2.025 8.738 1.00 94.50 103 TYR A N 1
ATOM 780 C CA . TYR A 1 103 ? 3.090 -2.822 9.941 1.00 94.50 103 TYR A CA 1
ATOM 781 C C . TYR A 1 103 ? 3.317 -4.312 9.685 1.00 94.50 103 TYR A C 1
ATOM 783 O O . TYR A 1 103 ? 3.344 -4.794 8.550 1.00 94.50 103 TYR A O 1
ATOM 791 N N . SER A 1 104 ? 3.446 -5.070 10.773 1.00 93.06 104 SER A N 1
ATOM 792 C CA . SER A 1 104 ? 3.604 -6.524 10.730 1.00 93.06 104 SER A CA 1
ATOM 793 C C . SER A 1 104 ? 2.601 -7.214 9.794 1.00 93.06 104 SER A C 1
ATOM 795 O O . SER A 1 104 ? 1.424 -6.863 9.716 1.00 93.06 104 SER A O 1
ATOM 797 N N . GLY A 1 105 ? 3.066 -8.249 9.093 1.00 89.31 105 GLY A N 1
ATOM 798 C CA . GLY A 1 105 ? 2.230 -9.069 8.217 1.00 89.31 105 GLY A CA 1
ATOM 799 C C . GLY A 1 105 ? 1.182 -9.925 8.926 1.00 89.31 105 GLY A C 1
ATOM 800 O O . GLY A 1 105 ? 0.308 -10.469 8.258 1.00 89.31 105 GLY A O 1
ATOM 801 N N . GLU A 1 106 ? 1.262 -10.032 10.248 1.00 89.94 106 GLU A N 1
ATOM 802 C CA . GLU A 1 106 ? 0.327 -10.776 11.094 1.00 89.94 106 GLU A CA 1
ATOM 803 C C . GLU A 1 106 ? -0.799 -9.885 11.647 1.00 89.94 106 GLU A C 1
ATOM 805 O O . GLU A 1 106 ? -1.640 -10.349 12.409 1.00 89.94 106 GLU A O 1
ATOM 810 N N . PHE A 1 107 ? -0.863 -8.613 11.239 1.00 87.44 107 PHE A N 1
ATOM 811 C CA . PHE A 1 107 ? -1.745 -7.611 11.836 1.00 87.44 107 PHE A CA 1
ATOM 812 C C . PHE A 1 107 ? -3.221 -8.031 11.926 1.00 87.44 107 PHE A C 1
ATOM 814 O O . PHE A 1 107 ? -3.835 -7.936 12.988 1.00 87.44 107 PHE A O 1
ATOM 821 N N . PHE A 1 108 ? -3.810 -8.529 10.832 1.00 87.75 108 PHE A N 1
ATOM 822 C CA . PHE A 1 108 ? -5.213 -8.954 10.849 1.00 87.75 108 PHE A CA 1
ATOM 823 C C . PHE A 1 108 ? -5.437 -10.211 11.689 1.00 87.75 108 PHE A C 1
ATOM 825 O O . PHE A 1 108 ? -6.460 -10.302 12.364 1.00 87.75 108 PHE A O 1
ATOM 832 N N . SER A 1 109 ? -4.502 -11.163 11.693 1.00 88.94 109 SER A N 1
ATOM 833 C CA . SER A 1 109 ? -4.593 -12.324 12.582 1.00 88.94 109 SER A CA 1
ATOM 834 C C . SER A 1 109 ? -4.431 -11.923 14.049 1.00 88.94 109 SER A C 1
ATOM 836 O O . SER A 1 109 ? -5.190 -12.388 14.896 1.00 88.94 109 SER A O 1
ATOM 838 N N . ASP A 1 110 ? -3.518 -11.004 14.355 1.00 90.75 110 ASP A N 1
ATOM 839 C CA . ASP A 1 110 ? -3.272 -10.521 15.712 1.00 90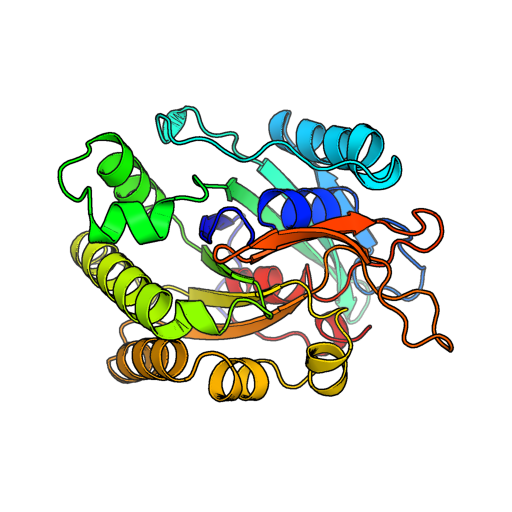.75 110 ASP A CA 1
ATOM 840 C C . ASP A 1 110 ? -4.506 -9.780 16.254 1.00 90.75 110 ASP A C 1
ATOM 842 O O . ASP A 1 110 ? -4.930 -10.029 17.381 1.00 90.75 110 ASP A O 1
ATOM 846 N N . LEU A 1 111 ? -5.194 -8.991 15.423 1.00 90.06 111 LEU A N 1
ATOM 847 C CA . LEU A 1 111 ? -6.498 -8.395 15.753 1.00 90.06 111 LEU A CA 1
ATOM 848 C C . LEU A 1 111 ? -7.578 -9.413 16.141 1.00 90.06 111 LEU A C 1
ATOM 850 O O . LEU A 1 111 ? -8.471 -9.121 16.944 1.00 90.06 111 LEU A O 1
ATOM 854 N N . LEU A 1 112 ? -7.538 -10.604 15.548 1.00 90.12 112 LEU A N 1
ATOM 855 C CA . LEU A 1 112 ? -8.526 -11.647 15.802 1.00 90.12 112 LEU A CA 1
ATOM 856 C C . LEU A 1 112 ? -8.172 -12.500 17.020 1.00 90.12 112 LEU A C 1
ATOM 858 O O . LEU A 1 112 ? -9.084 -12.936 17.721 1.00 90.12 112 LEU A O 1
ATOM 862 N N . TYR A 1 113 ? -6.882 -12.730 17.271 1.00 90.38 113 TYR A N 1
ATOM 863 C CA . TYR A 1 113 ? -6.425 -13.762 18.205 1.00 90.38 113 TYR A CA 1
ATOM 864 C C . TYR A 1 113 ? -5.548 -13.246 19.356 1.00 90.38 113 TYR A C 1
ATOM 866 O O . TYR A 1 113 ? -5.320 -13.986 20.310 1.00 90.38 113 TYR A O 1
ATOM 874 N N . ARG A 1 114 ? -5.064 -11.999 19.305 1.00 87.88 114 ARG A N 1
ATOM 875 C CA . ARG A 1 114 ? -4.090 -11.418 20.251 1.00 87.88 114 ARG A CA 1
ATOM 876 C C . ARG A 1 114 ? -4.494 -10.022 20.745 1.00 87.88 114 ARG A C 1
ATOM 878 O O . ARG A 1 114 ? -3.653 -9.154 20.927 1.00 87.88 114 ARG A O 1
ATOM 885 N N . GLN A 1 115 ? -5.781 -9.803 21.016 1.00 77.56 115 GLN A N 1
ATOM 886 C CA . GLN A 1 115 ? -6.328 -8.488 21.412 1.00 77.56 115 GLN A CA 1
ATOM 887 C C . GLN A 1 115 ? -5.751 -7.896 22.712 1.00 77.56 115 GLN A C 1
ATOM 889 O O . GLN A 1 115 ? -5.944 -6.715 22.968 1.00 77.56 115 GLN A O 1
ATOM 894 N N . GLN A 1 116 ? -5.069 -8.699 23.532 1.00 84.44 116 GLN A N 1
ATOM 895 C CA . GLN A 1 116 ? -4.424 -8.262 24.779 1.00 84.44 116 GLN A CA 1
ATOM 896 C C . GLN A 1 116 ? -2.921 -7.976 24.604 1.00 84.44 116 GLN A C 1
ATOM 898 O O . GLN A 1 116 ? -2.229 -7.712 25.584 1.00 84.44 116 GLN A O 1
ATOM 903 N N . ASP A 1 117 ? -2.393 -8.076 23.381 1.00 90.38 117 ASP A N 1
ATOM 904 C CA . ASP A 1 117 ? -0.987 -7.802 23.091 1.00 90.38 117 ASP A CA 1
ATOM 905 C C . ASP A 1 117 ? -0.734 -6.287 23.075 1.00 90.38 117 ASP A C 1
ATOM 907 O O . ASP A 1 117 ? -1.320 -5.553 22.277 1.00 90.38 117 ASP A O 1
ATOM 911 N N . SER A 1 118 ? 0.156 -5.814 23.951 1.00 92.12 118 SER A N 1
ATOM 912 C CA . SER A 1 118 ? 0.467 -4.388 24.074 1.00 92.12 118 SER A CA 1
ATOM 913 C C . SER A 1 118 ? 1.052 -3.801 22.788 1.00 92.12 118 SER A C 1
ATOM 915 O O . SER A 1 118 ? 0.784 -2.647 22.474 1.00 92.12 118 SER A O 1
ATOM 917 N N . LEU A 1 119 ? 1.804 -4.588 22.007 1.00 92.56 119 LEU A N 1
ATOM 918 C CA . LEU A 1 119 ? 2.376 -4.119 20.740 1.00 92.56 119 LEU A CA 1
ATOM 919 C C . LEU A 1 119 ? 1.292 -3.902 19.682 1.00 92.56 119 LEU A C 1
ATOM 921 O O . LEU A 1 119 ? 1.373 -2.972 18.881 1.00 92.56 119 LEU A O 1
ATOM 925 N N . LEU A 1 120 ? 0.258 -4.745 19.687 1.00 91.25 120 LEU A N 1
ATOM 926 C CA . LEU A 1 120 ? -0.892 -4.570 18.807 1.00 91.25 120 LEU A CA 1
ATOM 927 C C . LEU A 1 120 ? -1.674 -3.306 19.176 1.00 91.25 120 LEU A C 1
ATOM 929 O O . LEU A 1 120 ? -2.123 -2.587 18.284 1.00 91.25 120 LEU A O 1
ATOM 933 N N . GLN A 1 121 ? -1.815 -3.023 20.471 1.00 91.75 121 GLN A N 1
ATOM 934 C CA . GLN A 1 121 ? -2.458 -1.797 20.926 1.00 91.75 121 GLN A CA 1
ATOM 935 C C . GLN A 1 121 ? -1.666 -0.550 20.502 1.00 91.75 121 GLN A C 1
ATOM 937 O O . GLN A 1 121 ? -2.263 0.357 19.925 1.00 91.75 121 GLN A O 1
ATOM 942 N N . GLU A 1 122 ? -0.335 -0.549 20.649 1.00 93.50 122 GLU A N 1
ATOM 943 C CA . GLU A 1 122 ? 0.521 0.534 20.133 1.00 93.50 122 GLU A CA 1
ATOM 944 C C . GLU A 1 122 ? 0.325 0.749 18.621 1.00 93.50 122 GLU A C 1
ATOM 946 O O . GLU A 1 122 ? 0.287 1.884 18.145 1.00 93.50 122 GLU A O 1
ATOM 951 N N . TYR A 1 123 ? 0.177 -0.326 17.836 1.00 94.31 123 TYR A N 1
ATOM 952 C CA . TYR A 1 123 ? -0.080 -0.196 16.399 1.00 94.31 123 TYR A CA 1
ATOM 953 C C . TYR A 1 123 ? -1.443 0.429 16.099 1.00 94.31 123 TYR A C 1
ATOM 955 O O . TYR A 1 123 ? -1.561 1.183 15.134 1.00 94.31 123 TYR A O 1
ATOM 963 N N . LEU A 1 124 ? -2.475 0.110 16.884 1.00 92.94 124 LEU A N 1
ATOM 964 C CA . LEU A 1 124 ? -3.811 0.681 16.713 1.00 92.94 124 LEU A CA 1
ATOM 965 C C . LEU A 1 124 ? -3.844 2.165 17.067 1.00 92.94 124 LEU A C 1
ATOM 967 O O . LEU A 1 124 ? -4.455 2.941 16.333 1.00 92.94 124 LEU A O 1
ATOM 971 N N . GLU A 1 125 ? -3.154 2.551 18.137 1.00 92.56 125 GLU A N 1
ATOM 972 C CA . GLU A 1 125 ? -2.981 3.945 18.548 1.00 92.56 125 GLU A CA 1
ATOM 973 C C . GLU A 1 125 ? -2.229 4.738 17.465 1.00 92.56 125 GLU A C 1
ATOM 975 O O . GLU A 1 125 ? -2.755 5.728 16.954 1.00 92.56 125 GLU A O 1
ATOM 980 N N . ASP A 1 126 ? -1.083 4.236 16.988 1.00 93.19 126 ASP A N 1
ATOM 981 C CA . ASP A 1 126 ? -0.328 4.874 15.898 1.00 93.19 126 ASP A CA 1
ATOM 982 C C . ASP A 1 126 ? -1.141 4.915 14.584 1.00 93.19 126 ASP A C 1
ATOM 984 O O . ASP A 1 126 ? -1.082 5.903 13.850 1.00 93.19 126 ASP A O 1
ATOM 988 N N . CYS A 1 127 ? -1.966 3.898 14.294 1.00 92.50 127 CYS A N 1
ATOM 989 C CA . CYS A 1 127 ? -2.893 3.913 13.156 1.00 92.50 127 CYS A CA 1
ATOM 990 C C . CYS A 1 127 ? -3.983 4.990 13.286 1.00 92.50 127 CYS A C 1
ATOM 992 O O . CYS A 1 127 ? -4.331 5.627 12.287 1.00 92.50 127 CYS A O 1
ATOM 994 N N . ALA A 1 128 ? -4.527 5.193 14.489 1.00 90.38 128 ALA A N 1
ATOM 995 C CA . ALA A 1 128 ? -5.543 6.205 14.772 1.00 90.38 128 ALA A CA 1
ATOM 996 C C . ALA A 1 128 ? -4.977 7.634 14.672 1.00 90.38 128 ALA A C 1
ATOM 998 O O . ALA A 1 128 ? -5.671 8.573 14.282 1.00 90.38 128 ALA A O 1
ATOM 999 N N . GLU A 1 129 ? -3.691 7.841 14.933 1.00 89.00 129 GLU A N 1
ATOM 1000 C CA . GLU A 1 129 ? -3.037 9.132 14.681 1.00 89.00 129 GLU A CA 1
ATOM 1001 C C . GLU A 1 129 ? -2.865 9.436 13.182 1.00 89.00 129 GLU A C 1
ATOM 1003 O O . GLU A 1 129 ? -2.793 10.598 12.779 1.00 89.00 129 GLU A O 1
ATOM 1008 N N . GLY A 1 130 ? -2.873 8.404 12.334 1.00 86.69 130 GLY A N 1
ATOM 1009 C CA . GLY A 1 130 ? -2.776 8.529 10.884 1.00 86.69 130 GLY A CA 1
ATOM 1010 C C . GLY A 1 130 ? -3.963 9.245 10.228 1.00 86.69 130 GLY A C 1
ATOM 1011 O O . GLY A 1 130 ? -5.139 9.038 10.550 1.00 86.69 130 GLY A O 1
ATOM 1012 N N . ASN A 1 131 ? -3.646 10.052 9.219 1.00 84.56 131 ASN A N 1
ATOM 1013 C CA . ASN A 1 131 ? -4.589 10.803 8.387 1.00 84.56 131 ASN A CA 1
ATOM 1014 C C . ASN A 1 131 ? -4.833 10.153 7.009 1.00 84.56 131 ASN A C 1
ATOM 1016 O O . ASN A 1 131 ? -5.725 10.586 6.278 1.00 84.56 131 ASN A O 1
ATOM 1020 N N . GLY A 1 132 ? -4.139 9.056 6.690 1.00 89.62 132 GLY A N 1
ATOM 1021 C CA . GLY A 1 132 ? -4.490 8.156 5.592 1.00 89.62 132 GLY A CA 1
ATOM 1022 C C . GLY A 1 132 ? -4.242 6.696 5.964 1.00 89.62 132 GLY A C 1
ATOM 1023 O O . GLY A 1 132 ? -3.189 6.366 6.502 1.00 89.62 132 GLY A O 1
ATOM 1024 N N . ILE A 1 133 ? -5.196 5.814 5.661 1.00 94.06 133 ILE A N 1
ATOM 1025 C CA . ILE A 1 133 ? -5.040 4.365 5.855 1.00 94.06 133 ILE A CA 1
ATOM 1026 C C . ILE A 1 133 ? -5.114 3.677 4.501 1.00 94.06 133 ILE A C 1
ATOM 1028 O O . ILE A 1 133 ? -6.030 3.926 3.714 1.00 94.06 133 ILE A O 1
ATOM 1032 N N . MET A 1 134 ? -4.160 2.790 4.243 1.00 96.75 134 MET A N 1
ATOM 1033 C CA . MET A 1 134 ? -4.128 1.975 3.041 1.00 96.75 134 MET A CA 1
ATOM 1034 C C . MET A 1 134 ? -4.134 0.499 3.412 1.00 96.75 134 MET A C 1
ATOM 1036 O O . MET A 1 134 ? -3.233 0.009 4.089 1.00 96.75 134 MET A O 1
ATOM 1040 N N . PHE A 1 135 ? -5.163 -0.207 2.958 1.00 97.00 135 PHE A N 1
ATOM 1041 C CA . PHE A 1 135 ? -5.309 -1.644 3.132 1.00 97.00 135 PHE A CA 1
ATOM 1042 C C . PHE A 1 135 ? -4.865 -2.369 1.877 1.00 97.00 135 PHE A C 1
ATOM 1044 O O . PHE A 1 135 ? -5.543 -2.302 0.855 1.00 97.00 135 PHE A O 1
ATOM 1051 N N . LEU A 1 136 ? -3.746 -3.080 1.959 1.00 97.25 136 LEU A N 1
ATOM 1052 C CA . LEU A 1 136 ? -3.241 -3.899 0.866 1.00 97.25 136 LEU A CA 1
ATOM 1053 C C . LEU A 1 136 ? -3.752 -5.324 1.034 1.00 97.25 136 LEU A C 1
ATOM 1055 O O . LEU A 1 136 ? -3.463 -5.988 2.031 1.00 97.25 136 LEU A O 1
ATOM 1059 N N . LEU A 1 137 ? -4.474 -5.805 0.026 1.00 95.69 137 LEU A N 1
ATOM 1060 C CA . LEU A 1 137 ? -4.875 -7.201 -0.082 1.00 95.69 137 LEU A CA 1
ATOM 1061 C C . LEU A 1 137 ? -4.145 -7.838 -1.260 1.00 95.69 137 LEU A C 1
ATOM 1063 O O . LEU A 1 137 ? -4.135 -7.292 -2.365 1.00 95.69 137 LEU A O 1
ATOM 1067 N N . ASP A 1 138 ? -3.577 -9.021 -1.036 1.00 94.25 138 ASP A N 1
ATOM 1068 C CA . ASP A 1 138 ? -3.083 -9.858 -2.125 1.00 94.25 138 ASP A CA 1
ATOM 1069 C C . ASP A 1 138 ? -4.272 -10.248 -3.019 1.00 94.25 138 ASP A C 1
ATOM 1071 O O . ASP A 1 138 ? -5.137 -11.019 -2.600 1.00 94.25 138 ASP A O 1
ATOM 1075 N N . GLY A 1 139 ? -4.312 -9.751 -4.261 1.00 93.75 139 GLY A N 1
ATOM 1076 C CA . GLY A 1 139 ? -5.432 -9.965 -5.181 1.00 93.75 139 GLY A CA 1
ATOM 1077 C C . GLY A 1 139 ? -5.736 -11.435 -5.504 1.00 93.75 139 GLY A C 1
ATOM 1078 O O . GLY A 1 139 ? -6.820 -11.743 -6.004 1.00 93.75 139 GLY A O 1
ATOM 1079 N N . ILE A 1 140 ? -4.820 -12.361 -5.201 1.00 90.88 140 ILE A N 1
ATOM 1080 C CA . ILE A 1 140 ? -5.019 -13.806 -5.381 1.00 90.88 140 ILE A CA 1
ATOM 1081 C C . ILE A 1 140 ? -5.264 -14.577 -4.074 1.00 90.88 140 ILE A C 1
ATOM 1083 O O . ILE A 1 140 ? -5.526 -15.782 -4.126 1.00 90.88 140 ILE A O 1
ATOM 1087 N N . ALA A 1 141 ? -5.287 -13.903 -2.920 1.00 92.12 141 ALA A N 1
ATOM 1088 C CA . ALA A 1 141 ? -5.595 -14.483 -1.609 1.00 92.12 141 ALA A CA 1
ATOM 1089 C C . ALA A 1 141 ? -7.104 -14.490 -1.276 1.00 92.12 141 ALA A C 1
ATOM 1091 O O . ALA A 1 141 ? -7.494 -14.415 -0.114 1.00 92.12 141 ALA A O 1
ATOM 1092 N N . TYR A 1 142 ? -7.984 -14.639 -2.274 1.00 90.75 142 TYR A N 1
ATOM 1093 C CA . TYR A 1 142 ? -9.452 -14.599 -2.102 1.00 90.75 142 TYR A CA 1
ATOM 1094 C C . TYR A 1 142 ? -10.009 -15.603 -1.074 1.00 90.75 142 TYR A C 1
ATOM 1096 O O . TYR A 1 142 ? -11.083 -15.402 -0.517 1.00 90.75 142 TYR A O 1
ATOM 1104 N N . ARG A 1 143 ? -9.274 -16.679 -0.764 1.00 92.25 143 ARG A N 1
ATOM 1105 C CA . ARG A 1 143 ? -9.654 -17.645 0.284 1.00 92.25 143 ARG A CA 1
ATOM 1106 C C . ARG A 1 143 ? -9.633 -17.047 1.695 1.00 92.25 143 ARG A C 1
ATOM 1108 O O . ARG A 1 143 ? -10.271 -17.606 2.580 1.00 92.25 143 ARG A O 1
ATOM 1115 N N . LYS A 1 144 ? -8.935 -15.925 1.893 1.00 92.38 144 LYS A N 1
ATOM 1116 C CA . LYS A 1 144 ? -8.877 -15.185 3.157 1.00 92.38 144 LYS A CA 1
ATOM 1117 C C . LYS A 1 144 ? -9.987 -14.138 3.299 1.00 92.38 144 LYS A C 1
ATOM 1119 O O . LYS A 1 144 ? -10.025 -13.461 4.315 1.00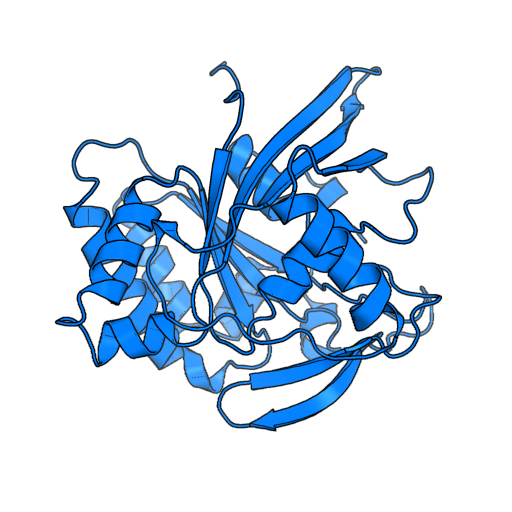 92.38 144 LYS A O 1
ATOM 1124 N N . ASP A 1 145 ? -10.925 -14.017 2.352 1.00 95.56 145 ASP A N 1
ATOM 1125 C CA . ASP A 1 145 ? -11.992 -12.996 2.384 1.00 95.56 145 ASP A CA 1
ATOM 1126 C C . ASP A 1 145 ? -12.749 -12.932 3.724 1.00 95.56 145 ASP A C 1
ATOM 1128 O O . ASP A 1 145 ? -12.932 -11.853 4.282 1.00 95.56 145 ASP A O 1
ATOM 1132 N N . ALA A 1 146 ? -13.112 -14.080 4.305 1.00 95.44 146 ALA A N 1
ATOM 1133 C CA . ALA A 1 146 ? -13.803 -14.112 5.598 1.00 95.44 146 ALA A CA 1
ATOM 1134 C C . ALA A 1 146 ? -12.915 -13.629 6.764 1.00 95.44 146 ALA A C 1
ATOM 1136 O O . ALA A 1 146 ? -13.392 -13.025 7.725 1.00 95.44 146 ALA A O 1
ATOM 1137 N N . GLU A 1 147 ? -11.613 -13.906 6.702 1.00 93.94 147 GLU A N 1
ATOM 1138 C CA . GLU A 1 147 ? -10.636 -13.418 7.676 1.00 93.94 147 GLU A CA 1
ATOM 1139 C C . GLU A 1 147 ? -10.423 -11.913 7.518 1.00 93.94 147 GLU A C 1
ATOM 1141 O O . GLU A 1 147 ? -10.567 -11.189 8.500 1.00 93.94 147 GLU A O 1
ATOM 1146 N N . TYR A 1 148 ? -10.229 -11.431 6.286 1.00 95.12 148 TYR A N 1
ATOM 1147 C CA . TYR A 1 148 ? -10.139 -10.004 5.980 1.00 95.12 148 TYR A CA 1
ATOM 1148 C C . TYR A 1 148 ? -11.380 -9.248 6.435 1.00 95.12 148 TYR A C 1
ATOM 1150 O O . TYR A 1 148 ? -11.256 -8.239 7.118 1.00 95.12 148 TYR A O 1
ATOM 1158 N N . ALA A 1 149 ? -12.583 -9.747 6.155 1.00 96.00 149 ALA A N 1
ATOM 1159 C CA . ALA A 1 149 ? -13.818 -9.102 6.587 1.00 96.00 149 ALA A CA 1
ATOM 1160 C C . ALA A 1 149 ? -13.914 -8.962 8.118 1.00 96.00 149 ALA A C 1
ATOM 1162 O O . ALA A 1 149 ? -14.402 -7.943 8.619 1.00 96.00 149 ALA A O 1
ATOM 1163 N N . ARG A 1 150 ? -13.453 -9.971 8.871 1.00 95.62 150 ARG A N 1
ATOM 1164 C CA . ARG A 1 150 ? -13.428 -9.933 10.342 1.00 95.62 150 ARG A CA 1
ATOM 1165 C C . ARG A 1 150 ? -12.333 -9.005 10.864 1.00 95.62 150 ARG A C 1
ATOM 1167 O O . ARG A 1 150 ? -12.634 -8.165 11.708 1.00 95.62 150 ARG A O 1
ATOM 1174 N N . GLY A 1 151 ? -11.112 -9.117 10.342 1.00 94.38 151 GLY A N 1
ATOM 1175 C CA . GLY A 1 151 ? -9.969 -8.287 10.731 1.00 94.38 151 GLY A CA 1
ATOM 1176 C C . GLY A 1 151 ? -10.207 -6.805 10.441 1.00 94.38 151 GLY A C 1
ATOM 1177 O O . GLY A 1 151 ? -10.042 -5.975 11.327 1.00 94.38 151 GLY A O 1
ATOM 1178 N N . ILE A 1 152 ? -10.711 -6.476 9.246 1.00 94.25 152 ILE A N 1
ATOM 1179 C CA . ILE A 1 152 ? -11.141 -5.119 8.874 1.00 94.25 152 ILE A CA 1
ATOM 1180 C C . ILE A 1 152 ? -12.217 -4.616 9.835 1.00 94.25 152 ILE A C 1
ATOM 1182 O O . ILE A 1 152 ? -12.126 -3.492 10.313 1.00 94.25 152 ILE A O 1
ATOM 1186 N N . GLY A 1 153 ? -13.226 -5.438 10.144 1.00 93.19 153 GLY A N 1
ATOM 1187 C CA . GLY A 1 153 ? -14.264 -5.068 11.105 1.00 93.19 153 GLY A CA 1
ATOM 1188 C C . GLY A 1 153 ? -13.681 -4.695 12.469 1.00 93.19 153 GLY A C 1
ATOM 1189 O O . GLY A 1 153 ? -13.994 -3.629 12.986 1.00 93.19 153 GLY A O 1
ATOM 1190 N N . LYS A 1 154 ? -12.781 -5.531 13.001 1.00 93.81 154 LYS A N 1
ATOM 1191 C CA . LYS A 1 154 ? -12.119 -5.292 14.289 1.00 93.81 154 LYS A CA 1
ATOM 1192 C C . LYS A 1 154 ? -11.227 -4.060 14.285 1.00 93.81 154 LYS A C 1
ATOM 1194 O O . LYS A 1 154 ? -11.273 -3.282 15.230 1.00 93.81 154 LYS A O 1
ATOM 1199 N N . PHE A 1 155 ? -10.476 -3.853 13.212 1.00 93.38 155 PHE A N 1
ATOM 1200 C CA . PHE A 1 155 ? -9.668 -2.654 13.054 1.00 93.38 155 PHE A CA 1
ATOM 1201 C C . PHE A 1 155 ? -10.528 -1.386 13.048 1.00 93.38 155 PHE A C 1
ATOM 1203 O O . PHE A 1 155 ? -10.241 -0.449 13.783 1.00 93.38 155 PHE A O 1
ATOM 1210 N N . LEU A 1 156 ? -11.601 -1.364 12.249 1.00 91.06 156 LEU A N 1
ATOM 1211 C CA . LEU A 1 156 ? -12.494 -0.207 12.146 1.00 91.06 156 LEU A CA 1
ATOM 1212 C C . LEU A 1 156 ? -13.239 0.075 13.461 1.00 91.06 156 LEU A C 1
ATOM 1214 O O . LEU A 1 156 ? -13.435 1.237 13.808 1.00 91.06 156 LEU A O 1
ATOM 1218 N N . GLU A 1 157 ? -13.626 -0.969 14.204 1.00 90.81 157 GLU A N 1
ATOM 1219 C CA . GLU A 1 157 ? -14.161 -0.843 15.567 1.00 90.81 157 GLU A CA 1
ATOM 1220 C C . GLU A 1 157 ? -13.144 -0.175 16.501 1.00 90.81 157 GLU A C 1
ATOM 1222 O O . GLU A 1 157 ? -13.488 0.802 17.163 1.00 90.81 157 GLU A O 1
ATOM 1227 N N . ALA A 1 158 ? -11.900 -0.661 16.514 1.00 89.94 158 ALA A N 1
ATOM 1228 C CA . ALA A 1 158 ? -10.850 -0.166 17.398 1.00 89.94 158 ALA A CA 1
ATOM 1229 C C . ALA A 1 158 ? -10.468 1.291 17.097 1.00 89.94 158 ALA A C 1
ATOM 1231 O O . ALA A 1 158 ? -10.535 2.140 17.983 1.00 89.94 158 ALA A O 1
ATOM 1232 N N . ILE A 1 159 ? -10.147 1.620 15.840 1.00 87.00 159 ILE A N 1
ATOM 1233 C CA . ILE A 1 159 ? -9.806 3.006 15.477 1.00 87.00 159 ILE A CA 1
ATOM 1234 C C . ILE A 1 159 ? -11.009 3.939 15.662 1.00 87.00 159 ILE A C 1
ATOM 1236 O O . ILE A 1 159 ? -10.844 5.079 16.068 1.00 87.00 159 ILE A O 1
ATOM 1240 N N . GLY A 1 160 ? -12.236 3.465 15.410 1.00 84.25 160 GLY A N 1
ATOM 1241 C CA . GLY A 1 160 ? -13.443 4.275 15.570 1.00 84.25 160 GLY A CA 1
ATOM 1242 C C . GLY A 1 160 ? -13.705 4.689 17.020 1.00 84.25 160 GLY A C 1
ATOM 1243 O O . GLY A 1 160 ? -14.285 5.746 17.244 1.00 84.25 160 GLY A O 1
ATOM 1244 N N . GLN A 1 161 ? -13.272 3.884 17.995 1.00 81.75 161 GLN A N 1
ATOM 1245 C CA . GLN A 1 161 ? -13.318 4.241 19.416 1.00 81.75 161 GLN A CA 1
ATOM 1246 C C . GLN A 1 161 ? -12.255 5.285 19.776 1.00 81.75 161 GLN A C 1
ATOM 1248 O O . GLN A 1 161 ? -12.538 6.197 20.546 1.00 81.75 161 GLN A O 1
ATOM 1253 N N . LEU A 1 162 ? -11.060 5.172 19.192 1.00 79.38 162 LEU A N 1
ATOM 1254 C CA . LEU A 1 162 ? -9.945 6.099 19.411 1.00 79.38 162 LEU A CA 1
ATOM 1255 C C . LEU A 1 162 ? -10.149 7.459 18.711 1.00 79.38 162 LEU A C 1
ATOM 1257 O O . LEU A 1 162 ? -9.599 8.465 19.146 1.00 79.38 162 LEU A O 1
ATOM 1261 N N . ASP A 1 163 ? -10.951 7.501 17.642 1.00 71.94 163 ASP A N 1
ATOM 1262 C CA . ASP A 1 163 ? -11.136 8.669 16.767 1.00 71.94 163 ASP A CA 1
ATOM 1263 C C . ASP A 1 163 ? -12.519 9.327 16.852 1.00 71.94 163 ASP A C 1
ATOM 1265 O O . ASP A 1 163 ? -12.925 10.010 15.911 1.00 71.94 163 ASP A O 1
ATOM 1269 N N . ALA A 1 164 ? -13.253 9.152 17.955 1.00 63.53 164 ALA A N 1
ATOM 1270 C CA . ALA A 1 164 ? -14.633 9.638 18.095 1.00 63.53 164 ALA A CA 1
ATOM 1271 C C . ALA A 1 164 ? -14.828 11.143 17.778 1.00 63.53 164 ALA A C 1
ATOM 1273 O O . ALA A 1 164 ? -15.938 11.550 17.436 1.00 63.53 164 ALA A O 1
ATOM 1274 N N . GLU A 1 165 ? -13.764 11.951 17.842 1.00 63.03 165 GLU A N 1
ATOM 1275 C CA . GLU A 1 165 ? -13.782 13.397 17.578 1.00 63.03 165 GLU A CA 1
ATOM 1276 C C . GLU A 1 165 ? -13.161 13.824 16.229 1.00 63.03 165 GLU A C 1
ATOM 1278 O O . GLU A 1 165 ? -13.187 15.009 15.890 1.00 63.03 165 GLU A O 1
ATOM 1283 N N . LYS A 1 166 ? -12.600 12.903 15.426 1.00 64.94 166 LYS A N 1
ATOM 1284 C CA . LYS A 1 166 ? -11.922 13.256 14.163 1.00 64.94 166 LYS A CA 1
ATOM 1285 C C . LYS A 1 166 ? -12.876 13.257 12.957 1.00 64.94 166 LYS A C 1
ATOM 1287 O O . LYS A 1 166 ? -13.809 12.455 12.895 1.00 64.94 166 LYS A O 1
ATOM 1292 N N . PRO A 1 167 ? -12.642 14.125 11.950 1.00 63.28 167 PRO A N 1
ATOM 1293 C CA . PRO A 1 167 ? -13.421 14.129 10.714 1.00 63.28 167 PRO A CA 1
ATOM 1294 C C . PRO A 1 167 ? -13.324 12.791 9.967 1.00 63.28 167 PRO A C 1
ATOM 1296 O O . PRO A 1 167 ? -12.388 12.015 10.151 1.00 63.28 167 PRO A O 1
ATOM 1299 N N . GLN A 1 168 ? -14.287 12.550 9.072 1.00 72.06 168 GLN A N 1
ATOM 1300 C CA . GLN A 1 168 ? -14.433 11.301 8.324 1.00 72.06 168 GLN A CA 1
ATOM 1301 C C . GLN A 1 168 ? -13.129 10.895 7.609 1.00 72.06 168 GLN A C 1
ATOM 1303 O O . GLN A 1 168 ? -12.732 11.493 6.602 1.00 72.06 168 GLN A O 1
ATOM 1308 N N . ARG A 1 169 ? -12.471 9.848 8.123 1.00 80.56 169 ARG A N 1
ATOM 1309 C CA . ARG A 1 169 ? -11.191 9.350 7.605 1.00 80.56 169 ARG A CA 1
ATOM 1310 C C . ARG A 1 169 ? -11.343 8.784 6.189 1.00 80.56 169 ARG A C 1
ATOM 1312 O O . ARG A 1 169 ? -12.396 8.266 5.812 1.00 80.56 169 ARG A O 1
ATOM 1319 N N . ARG A 1 170 ? -10.267 8.866 5.404 1.00 90.62 170 ARG A N 1
ATOM 1320 C CA . ARG A 1 170 ? -10.146 8.204 4.100 1.00 90.62 170 ARG A CA 1
ATOM 1321 C C . ARG A 1 170 ? -9.385 6.887 4.231 1.00 90.62 170 ARG A C 1
ATOM 1323 O O . ARG A 1 170 ? -8.309 6.843 4.827 1.00 90.62 170 ARG A O 1
ATOM 1330 N N . LEU A 1 171 ? -9.944 5.835 3.644 1.00 94.38 171 LEU A N 1
ATOM 1331 C CA . LEU A 1 171 ? -9.344 4.512 3.544 1.00 94.38 171 LEU A CA 1
ATOM 1332 C C . LEU A 1 171 ? -9.254 4.095 2.080 1.00 94.38 171 LEU A C 1
ATOM 1334 O O . LEU A 1 171 ? -10.263 4.041 1.380 1.00 94.38 171 LEU A O 1
ATOM 1338 N N . ALA A 1 172 ? -8.049 3.773 1.625 1.00 97.31 172 ALA A N 1
ATOM 1339 C CA . ALA A 1 172 ? -7.829 3.194 0.308 1.00 97.31 172 ALA A CA 1
ATOM 1340 C C . ALA A 1 172 ? -7.700 1.672 0.440 1.00 97.31 172 ALA A C 1
ATOM 1342 O O . ALA A 1 172 ? -6.773 1.186 1.087 1.00 97.31 172 ALA A O 1
ATOM 1343 N N . LEU A 1 173 ? -8.610 0.911 -0.172 1.00 97.94 173 LEU A N 1
ATOM 1344 C CA . LEU A 1 173 ? -8.451 -0.535 -0.324 1.00 97.94 173 LEU A CA 1
ATOM 1345 C C . LEU A 1 173 ? -7.726 -0.809 -1.641 1.00 97.94 173 LEU A C 1
ATOM 1347 O O . LEU A 1 173 ? -8.226 -0.474 -2.714 1.00 97.94 173 LEU A O 1
ATOM 1351 N N . VAL A 1 174 ? -6.561 -1.434 -1.565 1.00 98.19 174 VAL A N 1
ATOM 1352 C CA . VAL A 1 174 ? -5.668 -1.650 -2.698 1.00 98.19 174 VAL A CA 1
ATOM 1353 C C . VAL A 1 174 ? -5.497 -3.144 -2.943 1.00 98.19 174 VAL A C 1
ATOM 1355 O O . VAL A 1 174 ? -4.931 -3.860 -2.118 1.00 98.19 174 VAL A O 1
ATOM 1358 N N . LEU A 1 175 ? -5.959 -3.619 -4.099 1.00 97.50 175 LEU A N 1
ATOM 1359 C CA . LEU A 1 175 ? -5.625 -4.955 -4.583 1.00 97.50 175 LEU A CA 1
ATOM 1360 C C . LEU A 1 175 ? -4.237 -4.935 -5.211 1.00 97.50 175 LEU A C 1
ATOM 1362 O O . LEU A 1 175 ? -4.023 -4.307 -6.249 1.00 97.50 175 LEU A O 1
ATOM 1366 N N . THR A 1 176 ? -3.301 -5.649 -4.601 1.00 97.06 176 THR A N 1
ATOM 1367 C CA . THR A 1 176 ? -1.950 -5.798 -5.138 1.00 97.06 176 THR A CA 1
ATOM 1368 C C . THR A 1 176 ? -1.856 -7.007 -6.063 1.00 97.06 176 THR A C 1
ATOM 1370 O O . THR A 1 176 ? -2.760 -7.845 -6.142 1.00 97.06 176 THR A O 1
ATOM 1373 N N . LYS A 1 177 ? -0.724 -7.101 -6.766 1.00 95.44 177 LYS A N 1
ATOM 1374 C CA . LYS A 1 177 ? -0.396 -8.186 -7.703 1.00 95.44 177 LYS A CA 1
ATOM 1375 C C . LYS A 1 177 ? -1.317 -8.236 -8.917 1.00 95.44 177 LYS A C 1
ATOM 1377 O O . LYS A 1 177 ? -1.592 -9.298 -9.477 1.00 95.44 177 LYS A O 1
ATOM 1382 N N . CYS A 1 178 ? -1.828 -7.083 -9.335 1.00 95.12 178 CYS A N 1
ATOM 1383 C CA . CYS A 1 178 ? -2.761 -7.014 -10.450 1.00 95.12 178 CYS A CA 1
ATOM 1384 C C . CYS A 1 178 ? -2.100 -7.233 -11.820 1.00 95.12 178 CYS A C 1
ATOM 1386 O O . CYS A 1 178 ? -2.813 -7.271 -12.816 1.00 95.12 178 CYS A O 1
ATOM 1388 N N . GLU A 1 179 ? -0.781 -7.467 -11.884 1.00 93.25 179 GLU A N 1
ATOM 1389 C CA . GLU A 1 179 ? -0.109 -8.027 -13.066 1.00 93.25 179 GLU A CA 1
ATOM 1390 C C . GLU A 1 179 ? -0.510 -9.482 -13.349 1.00 93.25 179 GLU A C 1
ATOM 1392 O O . GLU A 1 179 ? -0.296 -9.985 -14.448 1.00 93.25 179 GLU A O 1
ATOM 1397 N N . GLN A 1 180 ? -1.095 -10.199 -12.382 1.00 91.50 180 GLN A N 1
ATOM 1398 C CA . GLN A 1 180 ? -1.575 -11.559 -12.631 1.00 91.50 180 GLN A CA 1
ATOM 1399 C C . GLN A 1 180 ? -2.688 -11.544 -13.698 1.00 91.50 180 GLN A C 1
ATOM 1401 O O . GLN A 1 180 ? -3.597 -10.718 -13.596 1.00 91.50 180 GLN A O 1
ATOM 1406 N N . PRO A 1 181 ? -2.697 -12.471 -14.681 1.00 89.38 181 PRO A N 1
ATOM 1407 C CA . PRO A 1 181 ? -3.595 -12.380 -15.839 1.00 89.38 181 PRO A CA 1
ATOM 1408 C C . PRO A 1 181 ? -5.081 -12.283 -15.469 1.00 89.38 181 PRO A C 1
ATOM 1410 O O . PRO A 1 181 ? -5.815 -11.483 -16.046 1.00 89.38 181 PRO A O 1
ATOM 1413 N N . ASP A 1 182 ? -5.504 -13.034 -14.449 1.00 88.62 182 ASP A N 1
ATOM 1414 C CA . ASP A 1 182 ? -6.892 -13.072 -13.974 1.00 88.62 182 ASP A CA 1
ATOM 1415 C C . ASP A 1 182 ? -7.365 -11.766 -13.311 1.00 88.62 182 ASP A C 1
ATOM 1417 O O . ASP A 1 182 ? -8.566 -11.571 -13.112 1.00 88.62 182 ASP A O 1
ATOM 1421 N N . LEU A 1 183 ? -6.428 -10.906 -12.907 1.00 93.00 183 LEU A N 1
ATOM 1422 C CA . LEU A 1 183 ? -6.693 -9.595 -12.311 1.00 93.00 183 LEU A CA 1
ATOM 1423 C C . LEU A 1 183 ? -6.498 -8.490 -13.352 1.00 93.00 183 LEU A C 1
ATOM 1425 O O . LEU A 1 183 ? -7.327 -7.586 -13.450 1.00 93.00 183 LEU A O 1
ATOM 1429 N N . TRP A 1 184 ? -5.466 -8.620 -14.189 1.00 91.62 184 TRP A N 1
ATOM 1430 C CA . TRP A 1 184 ? -5.079 -7.646 -15.207 1.00 91.62 184 TRP A CA 1
ATOM 1431 C C . TRP A 1 184 ? -6.242 -7.240 -16.118 1.00 91.62 184 TRP A C 1
ATOM 1433 O O . TRP A 1 184 ? -6.408 -6.059 -16.421 1.00 91.62 184 TRP A O 1
ATOM 1443 N N . ILE A 1 185 ? -7.092 -8.196 -16.514 1.00 89.69 185 ILE A N 1
ATOM 1444 C CA . ILE A 1 185 ? -8.235 -7.961 -17.418 1.00 89.69 185 ILE A CA 1
ATOM 1445 C C . ILE A 1 185 ? -9.195 -6.894 -16.873 1.00 89.69 185 ILE A C 1
ATOM 1447 O O . ILE A 1 185 ? -9.738 -6.111 -17.649 1.00 89.69 185 ILE A O 1
ATOM 1451 N N . LYS A 1 186 ? -9.396 -6.848 -15.552 1.00 91.75 186 LYS A N 1
ATOM 1452 C CA . LYS A 1 186 ? -10.314 -5.910 -14.891 1.00 91.75 186 LYS A CA 1
ATOM 1453 C C . LYS A 1 186 ? -9.591 -4.909 -13.987 1.00 91.75 186 LYS A C 1
ATOM 1455 O O . LYS A 1 186 ? -10.234 -4.320 -13.126 1.00 91.75 186 LYS A O 1
ATOM 1460 N N . ARG A 1 187 ? -8.280 -4.698 -14.169 1.00 92.50 187 ARG A N 1
ATOM 1461 C CA . ARG A 1 187 ? -7.484 -3.786 -13.322 1.00 92.50 187 ARG A CA 1
ATOM 1462 C C . ARG A 1 187 ? -8.096 -2.379 -13.252 1.00 92.50 187 ARG A C 1
ATOM 1464 O O . ARG A 1 187 ? -8.315 -1.857 -12.175 1.00 92.50 187 ARG A O 1
ATOM 1471 N N . HIS A 1 188 ? -8.587 -1.862 -14.375 1.00 93.19 188 HIS A N 1
ATOM 1472 C CA . HIS A 1 188 ? -9.258 -0.554 -14.454 1.00 93.19 188 HIS A CA 1
ATOM 1473 C C . HIS A 1 188 ? -10.684 -0.527 -13.864 1.00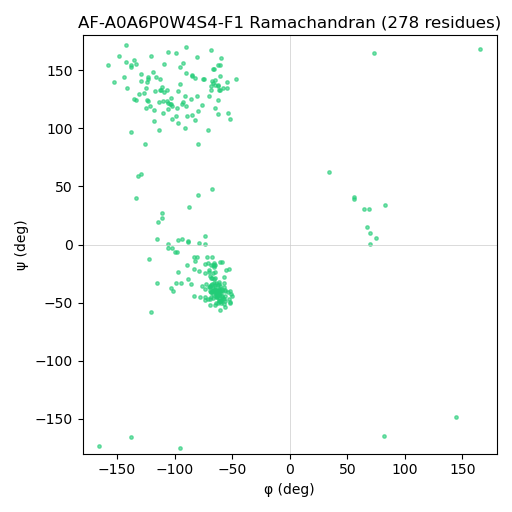 93.19 188 HIS A C 1
ATOM 1475 O O . HIS A 1 188 ? -11.409 0.450 -14.013 1.00 93.19 188 HIS A O 1
ATOM 1481 N N . GLN A 1 189 ? -11.121 -1.608 -13.207 1.00 95.44 189 GLN A N 1
ATOM 1482 C CA . GLN A 1 189 ? -12.404 -1.732 -12.506 1.00 95.44 189 GLN A CA 1
ATOM 1483 C C . GLN A 1 1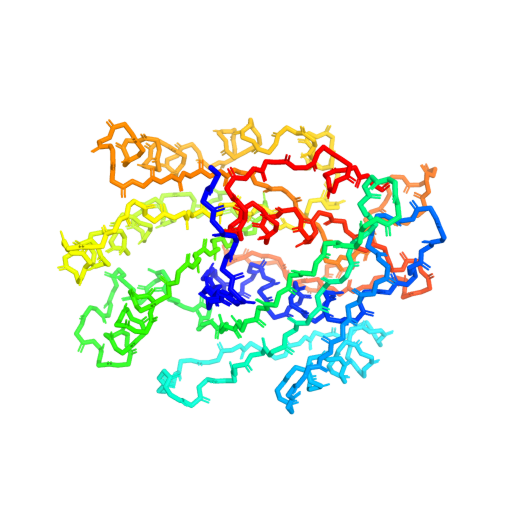89 ? -12.175 -2.251 -11.072 1.00 95.44 189 GLN A C 1
ATOM 1485 O O . GLN A 1 189 ? -12.674 -3.324 -10.705 1.00 95.44 189 GLN A O 1
ATOM 1490 N N . PRO A 1 190 ? -11.416 -1.518 -10.236 1.00 96.19 190 PRO A N 1
ATOM 1491 C CA . PRO A 1 190 ? -10.948 -2.008 -8.940 1.00 96.19 190 PRO A CA 1
ATOM 1492 C C . PRO A 1 190 ? -12.096 -2.398 -8.002 1.00 96.19 190 PRO A C 1
ATOM 1494 O O . PRO A 1 190 ? -12.038 -3.439 -7.349 1.00 96.19 190 PRO A O 1
ATOM 1497 N N . GLN A 1 191 ? -13.180 -1.617 -7.975 1.00 96.69 191 GLN A N 1
ATOM 1498 C CA . GLN A 1 191 ? -14.343 -1.907 -7.136 1.00 96.69 191 GLN A CA 1
ATOM 1499 C C . GLN A 1 191 ? -15.034 -3.224 -7.529 1.00 96.69 191 GLN A C 1
ATOM 1501 O O . GLN A 1 191 ? -15.401 -4.009 -6.655 1.00 96.69 191 GLN A O 1
ATOM 1506 N N . GLU A 1 192 ? -15.178 -3.493 -8.829 1.00 96.81 192 GLU A N 1
ATOM 1507 C CA . GLU A 1 192 ? -15.780 -4.736 -9.325 1.00 96.81 192 GLU A CA 1
ATOM 1508 C C . GLU A 1 192 ? -14.873 -5.943 -9.070 1.00 96.81 192 GLU A C 1
ATOM 1510 O O . GLU A 1 192 ? -15.360 -7.015 -8.708 1.00 96.81 192 GLU A O 1
ATOM 1515 N N . LEU A 1 193 ? -13.550 -5.775 -9.189 1.00 96.31 193 LEU A N 1
ATOM 1516 C CA . LEU A 1 193 ? -12.586 -6.811 -8.816 1.00 96.31 193 LEU A CA 1
ATOM 1517 C C . LEU A 1 193 ? -12.679 -7.168 -7.332 1.00 96.31 193 LEU A C 1
ATOM 1519 O O . LEU A 1 193 ? -12.766 -8.350 -6.995 1.00 96.31 193 LEU A O 1
ATOM 1523 N N . VAL A 1 194 ? -12.699 -6.165 -6.452 1.00 97.50 194 VAL A N 1
ATOM 1524 C CA . VAL A 1 194 ? -12.832 -6.375 -5.005 1.00 97.50 194 VAL A CA 1
ATOM 1525 C C . VAL A 1 194 ? -14.159 -7.051 -4.689 1.00 97.50 194 VAL A C 1
ATOM 1527 O O . VAL A 1 194 ? -14.168 -8.054 -3.986 1.00 97.50 194 VAL A O 1
ATOM 1530 N N . LYS A 1 195 ? -15.272 -6.570 -5.251 1.00 97.62 195 LYS A N 1
ATOM 1531 C CA . LYS A 1 195 ? -16.598 -7.168 -5.045 1.00 97.62 195 LYS A CA 1
ATOM 1532 C C . LYS A 1 195 ? -16.653 -8.633 -5.488 1.00 97.62 195 LYS A C 1
ATOM 1534 O O . LYS A 1 195 ? -17.280 -9.446 -4.816 1.00 97.62 195 LYS A O 1
ATOM 1539 N N . ALA A 1 196 ? -15.999 -8.976 -6.597 1.00 96.62 196 ALA A N 1
ATOM 1540 C CA . ALA A 1 196 ? -15.985 -10.336 -7.127 1.00 96.62 196 ALA A CA 1
ATOM 1541 C C . ALA A 1 196 ? -15.050 -11.285 -6.357 1.00 96.62 196 ALA A C 1
ATOM 1543 O O . ALA A 1 196 ? -15.351 -12.470 -6.234 1.00 96.62 196 ALA A O 1
ATOM 1544 N N . ARG A 1 197 ? -13.900 -10.796 -5.874 1.00 95.56 197 ARG A N 1
ATOM 1545 C CA . ARG A 1 197 ? -12.869 -11.626 -5.221 1.00 95.56 197 ARG A CA 1
ATOM 1546 C C . ARG A 1 197 ? -12.993 -11.664 -3.700 1.00 95.56 197 ARG A C 1
ATOM 1548 O O . ARG A 1 197 ? -12.675 -12.686 -3.104 1.00 95.56 197 ARG A O 1
ATOM 1555 N N . PHE A 1 198 ? -13.449 -10.572 -3.100 1.00 97.50 198 PHE A N 1
ATOM 1556 C CA . PHE A 1 198 ? -13.538 -10.363 -1.656 1.00 97.50 198 PHE A CA 1
ATOM 1557 C C . PHE A 1 19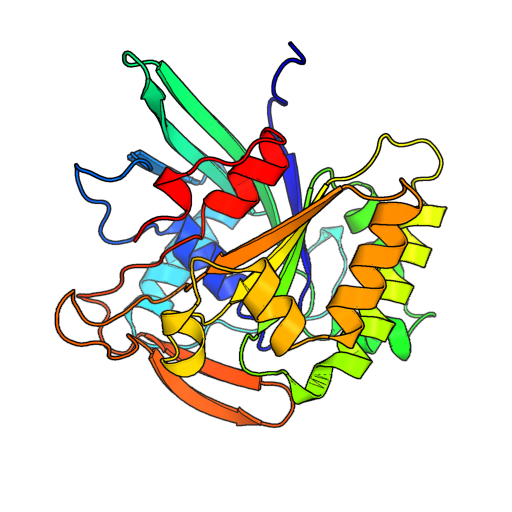8 ? -14.929 -9.830 -1.259 1.00 97.50 198 PHE A C 1
ATOM 1559 O O . PHE A 1 198 ? -15.045 -8.717 -0.731 1.00 97.50 198 PHE A O 1
ATOM 1566 N N . PRO A 1 199 ? -16.016 -10.567 -1.561 1.00 98.06 199 PRO A N 1
ATOM 1567 C CA . PRO A 1 199 ? -17.380 -10.084 -1.353 1.00 98.06 199 PRO A CA 1
ATOM 1568 C C . PRO A 1 199 ? -17.703 -9.770 0.115 1.00 98.06 199 PRO A C 1
ATOM 1570 O O . PRO A 1 199 ? -18.443 -8.819 0.380 1.00 98.06 199 PRO A O 1
ATOM 1573 N N . GLN A 1 200 ? -17.150 -10.514 1.081 1.00 98.31 200 GLN A N 1
ATOM 1574 C CA . GLN A 1 200 ? -17.403 -10.261 2.503 1.00 98.31 200 GLN A CA 1
ATOM 1575 C C . GLN A 1 200 ? -16.672 -9.008 2.984 1.00 98.31 200 GLN A C 1
ATOM 1577 O O . GLN A 1 200 ? -17.281 -8.169 3.654 1.00 98.31 200 GLN A O 1
ATOM 1582 N N . ALA A 1 201 ? -15.396 -8.843 2.621 1.00 97.00 201 ALA A N 1
ATOM 1583 C CA . ALA A 1 201 ? -14.640 -7.637 2.951 1.00 97.00 201 ALA A CA 1
ATOM 1584 C C . ALA A 1 201 ? -15.272 -6.398 2.296 1.00 97.00 201 ALA A C 1
ATOM 1586 O O . ALA A 1 201 ? -15.459 -5.374 2.957 1.00 97.00 201 ALA A O 1
ATOM 1587 N N . TYR A 1 202 ? -15.688 -6.516 1.031 1.00 97.69 202 TYR A N 1
ATOM 1588 C CA . TYR A 1 202 ? -16.413 -5.473 0.309 1.00 97.69 202 TYR A CA 1
ATOM 1589 C C . TYR A 1 202 ? -17.705 -5.065 1.024 1.00 97.69 202 TYR A C 1
ATOM 1591 O O . TYR A 1 202 ? -17.931 -3.880 1.264 1.00 97.69 202 TYR A O 1
ATOM 1599 N N . SER A 1 203 ? -18.547 -6.038 1.392 1.00 96.81 203 SER A N 1
ATOM 1600 C CA . SER A 1 203 ? -19.803 -5.762 2.096 1.00 96.81 203 SER A CA 1
ATOM 1601 C C . SER A 1 203 ? -19.553 -5.097 3.448 1.00 96.81 203 SER A C 1
ATOM 1603 O O . SER A 1 203 ? -20.218 -4.112 3.767 1.00 96.81 203 SER A O 1
ATOM 1605 N N . LYS A 1 204 ? -18.551 -5.561 4.209 1.00 95.38 204 LYS A N 1
ATOM 1606 C CA . LYS A 1 204 ? -18.160 -4.927 5.473 1.00 95.38 204 LYS A CA 1
ATOM 1607 C C . LYS A 1 204 ? -17.816 -3.454 5.247 1.00 95.38 204 LYS A C 1
ATOM 1609 O O . LYS A 1 204 ? -18.423 -2.596 5.880 1.00 95.38 204 LYS A O 1
ATOM 1614 N N . LEU A 1 205 ? -16.908 -3.154 4.319 1.00 94.44 205 LEU A N 1
ATOM 1615 C CA . LEU A 1 205 ? -16.497 -1.784 4.001 1.00 94.44 205 LEU A CA 1
ATOM 1616 C C . LEU A 1 205 ? -17.683 -0.921 3.536 1.00 94.44 205 LEU A C 1
ATOM 1618 O O . LEU A 1 205 ? -17.859 0.192 4.027 1.00 94.44 205 LEU A O 1
ATOM 1622 N N . LYS A 1 206 ? -18.553 -1.439 2.660 1.00 94.38 206 LYS A N 1
ATOM 1623 C CA . LYS A 1 206 ? -19.751 -0.714 2.208 1.00 94.38 206 LYS A CA 1
ATOM 1624 C C . LYS A 1 206 ? -20.716 -0.376 3.340 1.00 94.38 206 LYS A C 1
ATOM 1626 O O . LYS A 1 206 ? -21.215 0.746 3.367 1.00 94.38 206 LYS A O 1
ATOM 1631 N N . ASN A 1 207 ? -20.911 -1.279 4.297 1.00 92.75 207 ASN A N 1
ATOM 1632 C CA . ASN A 1 207 ? -21.749 -1.005 5.465 1.00 92.75 207 ASN A CA 1
ATOM 1633 C C . ASN A 1 207 ? -21.160 0.127 6.326 1.00 92.75 207 ASN A C 1
ATOM 1635 O O . ASN A 1 207 ? -21.885 1.013 6.772 1.00 92.75 207 ASN A O 1
ATOM 1639 N N . TRP A 1 208 ? -19.838 0.152 6.523 1.00 89.12 208 TRP A N 1
ATOM 1640 C CA . TRP A 1 208 ? -19.169 1.249 7.237 1.00 89.12 208 TRP A CA 1
ATOM 1641 C C . TRP A 1 208 ? -19.273 2.586 6.493 1.00 89.12 208 TRP A C 1
ATOM 1643 O O . TRP A 1 208 ? -19.507 3.620 7.122 1.00 89.12 208 TRP A O 1
ATOM 1653 N N . GLN A 1 209 ? -19.163 2.561 5.162 1.00 89.88 209 GLN A N 1
ATOM 1654 C CA . GLN A 1 209 ? -19.359 3.739 4.318 1.00 89.88 209 GLN A CA 1
ATOM 1655 C C . GLN A 1 209 ? -20.796 4.278 4.427 1.00 89.88 209 GLN A C 1
ATOM 1657 O O . GLN A 1 209 ? -20.976 5.481 4.600 1.00 89.88 209 GLN A O 1
ATOM 1662 N N . SER A 1 210 ? -21.821 3.413 4.403 1.00 88.75 210 SER A N 1
ATOM 1663 C CA . SER A 1 210 ? -23.228 3.837 4.530 1.00 88.75 210 SER A CA 1
ATOM 1664 C C . SER A 1 210 ? -23.579 4.419 5.899 1.00 88.75 210 SER A C 1
ATOM 1666 O O . SER A 1 210 ? -24.507 5.212 6.004 1.00 88.75 210 SER A O 1
ATOM 1668 N N . LEU A 1 211 ? -22.827 4.060 6.943 1.00 86.06 211 LEU A N 1
ATOM 1669 C CA . LEU A 1 211 ? -22.973 4.641 8.281 1.00 86.06 211 LEU A CA 1
ATOM 1670 C C . LEU A 1 211 ? -22.309 6.025 8.407 1.00 86.06 211 LEU A C 1
ATOM 1672 O O . LEU A 1 211 ? -22.286 6.580 9.501 1.00 86.06 211 LEU A O 1
ATOM 1676 N N . GLY A 1 212 ? -21.719 6.562 7.331 1.00 81.44 212 GLY A N 1
ATOM 1677 C CA . GLY A 1 212 ? -21.036 7.859 7.337 1.00 81.44 212 GLY A CA 1
ATOM 1678 C C . GLY A 1 212 ? -19.724 7.874 8.126 1.00 81.44 212 GLY A C 1
ATOM 1679 O O . GLY A 1 212 ? -19.146 8.933 8.341 1.00 81.44 212 GLY A O 1
ATOM 1680 N N . LYS A 1 213 ? -19.225 6.707 8.551 1.00 77.81 213 LYS A N 1
ATOM 1681 C CA . LYS A 1 213 ? -18.047 6.597 9.425 1.00 77.81 213 LYS A CA 1
ATOM 1682 C C . LYS A 1 213 ? -16.720 6.661 8.672 1.00 77.81 213 LYS A C 1
ATOM 1684 O O . LYS A 1 213 ? -15.687 6.929 9.274 1.00 77.81 213 LYS A O 1
ATOM 1689 N N . LEU A 1 214 ? -16.727 6.382 7.366 1.00 84.44 214 LEU A N 1
ATOM 1690 C CA . LEU A 1 214 ? -15.504 6.252 6.576 1.00 84.44 214 LEU A CA 1
ATOM 1691 C C . LEU A 1 214 ? -15.739 6.601 5.106 1.00 84.44 214 LEU A C 1
ATOM 1693 O O . LEU A 1 214 ? -16.752 6.208 4.528 1.00 84.44 214 LEU A O 1
ATOM 1697 N N . ASN A 1 215 ? -14.784 7.298 4.497 1.00 90.69 215 ASN A N 1
ATOM 1698 C CA . ASN A 1 215 ? -14.696 7.442 3.050 1.00 90.69 215 ASN A CA 1
ATOM 1699 C C . ASN A 1 215 ? -13.779 6.346 2.524 1.00 90.69 215 ASN A C 1
ATOM 1701 O O . ASN A 1 215 ? -12.638 6.242 2.964 1.00 90.69 215 ASN A O 1
ATOM 1705 N N . ILE A 1 216 ? -14.278 5.515 1.614 1.00 93.62 216 ILE A N 1
ATOM 1706 C CA . ILE A 1 216 ? -13.559 4.336 1.129 1.00 93.62 216 ILE A CA 1
ATOM 1707 C C . ILE A 1 216 ? -13.467 4.412 -0.374 1.00 93.62 216 ILE A C 1
ATOM 1709 O O . ILE A 1 216 ? -14.489 4.644 -1.022 1.00 93.62 216 ILE A O 1
ATOM 1713 N N . GLU A 1 217 ? -12.279 4.139 -0.901 1.00 96.31 217 GLU A N 1
ATOM 1714 C CA . GLU A 1 217 ? -12.088 4.001 -2.333 1.00 96.31 217 GLU A CA 1
ATOM 1715 C C . GLU A 1 217 ? -11.175 2.828 -2.701 1.00 96.31 217 GLU A C 1
ATOM 1717 O O . GLU A 1 217 ? -10.358 2.382 -1.892 1.00 96.31 217 GLU A O 1
ATOM 1722 N N . TYR A 1 218 ? -11.373 2.282 -3.903 1.00 97.75 218 TYR A N 1
ATOM 1723 C CA . TYR A 1 218 ? -10.796 1.009 -4.335 1.00 97.75 218 TYR A CA 1
ATOM 1724 C C . TYR A 1 218 ? -9.771 1.215 -5.446 1.00 97.75 218 TYR A C 1
ATOM 1726 O O . TYR A 1 218 ? -10.057 1.870 -6.446 1.00 97.75 218 TYR A O 1
ATOM 1734 N N . PHE A 1 219 ? -8.605 0.590 -5.323 1.00 98.00 219 PHE A N 1
ATOM 1735 C CA . PHE A 1 219 ? -7.519 0.709 -6.293 1.00 98.00 219 PHE A CA 1
ATOM 1736 C C . PHE A 1 219 ? -6.915 -0.656 -6.612 1.00 98.00 219 PHE A C 1
ATOM 1738 O O . PHE A 1 219 ? -7.021 -1.607 -5.837 1.00 98.00 219 PHE A O 1
ATOM 1745 N N . THR A 1 220 ? -6.255 -0.745 -7.758 1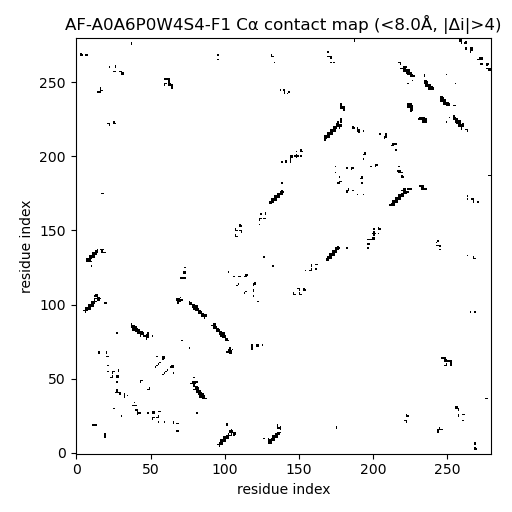.00 97.12 220 THR A N 1
ATOM 1746 C CA . THR A 1 220 ? -5.474 -1.914 -8.171 1.00 97.12 220 THR A CA 1
ATOM 1747 C C . THR A 1 220 ? -4.063 -1.483 -8.479 1.00 97.12 220 THR A C 1
ATOM 1749 O O . THR A 1 220 ? -3.866 -0.442 -9.104 1.00 97.12 220 THR A O 1
ATOM 1752 N N . THR A 1 221 ? -3.093 -2.295 -8.087 1.00 96.81 221 THR A N 1
ATOM 1753 C CA . THR A 1 221 ? -1.688 -1.979 -8.314 1.00 96.81 221 THR A CA 1
ATOM 1754 C C . THR A 1 221 ? -0.885 -3.213 -8.667 1.00 96.81 221 THR A C 1
ATOM 1756 O O . THR A 1 221 ? -1.222 -4.351 -8.315 1.00 96.81 221 THR A O 1
ATOM 1759 N N . SER A 1 222 ? 0.234 -2.974 -9.339 1.00 95.56 222 SER A N 1
ATOM 1760 C CA . SER A 1 222 ? 1.334 -3.923 -9.380 1.00 95.56 222 SER A CA 1
ATOM 1761 C C . SER A 1 222 ? 2.624 -3.208 -9.057 1.00 95.56 222 SER A C 1
ATOM 1763 O O . SER A 1 222 ? 2.963 -2.203 -9.679 1.00 95.56 222 SER A O 1
ATOM 1765 N N . ALA A 1 223 ? 3.367 -3.780 -8.116 1.00 96.19 223 ALA A N 1
ATOM 1766 C CA . ALA A 1 223 ? 4.712 -3.333 -7.819 1.00 96.19 223 ALA A CA 1
ATOM 1767 C C . ALA A 1 223 ? 5.714 -3.747 -8.906 1.00 96.19 223 ALA A C 1
ATOM 1769 O O . ALA A 1 223 ? 6.793 -3.180 -8.924 1.00 96.19 223 ALA A O 1
ATOM 1770 N N . PHE A 1 224 ? 5.400 -4.710 -9.786 1.00 95.06 224 PHE A N 1
ATOM 1771 C CA . PHE A 1 224 ? 6.344 -5.262 -10.775 1.00 95.06 224 PHE A CA 1
ATOM 1772 C C . PHE A 1 224 ? 5.961 -4.979 -12.233 1.00 95.06 224 PHE A C 1
ATOM 1774 O O . PHE A 1 224 ? 6.843 -4.813 -13.075 1.00 95.06 224 PHE A O 1
ATOM 1781 N N . GLY A 1 225 ? 4.665 -4.920 -12.536 1.00 92.94 225 GLY A N 1
ATOM 1782 C CA . GLY A 1 225 ? 4.163 -4.692 -13.887 1.00 92.94 225 GLY A CA 1
ATOM 1783 C C . GLY A 1 225 ? 4.118 -5.927 -14.781 1.00 92.94 225 GLY A C 1
ATOM 1784 O O . GLY A 1 225 ? 4.218 -7.073 -14.335 1.00 92.94 225 GLY A O 1
ATOM 1785 N N . MET A 1 226 ? 3.963 -5.666 -16.077 1.00 91.56 226 MET A N 1
ATOM 1786 C CA . MET A 1 226 ? 3.892 -6.660 -17.151 1.00 91.56 226 MET A CA 1
ATOM 1787 C C . MET A 1 226 ? 5.156 -6.620 -18.014 1.00 91.56 226 MET A C 1
ATOM 1789 O O . MET A 1 226 ? 5.829 -5.599 -18.111 1.00 91.56 226 MET A O 1
ATOM 1793 N N . LEU A 1 227 ? 5.470 -7.730 -18.678 1.00 89.19 227 LEU A N 1
ATOM 1794 C CA . LEU A 1 227 ? 6.557 -7.807 -19.650 1.00 89.19 227 LEU A CA 1
ATOM 1795 C C . LEU A 1 227 ? 6.123 -7.218 -21.000 1.00 89.19 227 LEU A C 1
ATOM 1797 O O . LEU A 1 227 ? 5.712 -7.949 -21.893 1.00 89.19 227 LEU A O 1
ATOM 1801 N N . GLY A 1 228 ? 6.267 -5.904 -21.171 1.00 68.19 228 GLY A N 1
ATOM 1802 C CA . GLY A 1 228 ? 6.035 -5.214 -22.446 1.00 68.19 228 GLY A CA 1
ATOM 1803 C C . GLY A 1 228 ? 4.559 -5.076 -22.853 1.00 68.19 228 GLY A C 1
ATOM 1804 O O . GLY A 1 228 ? 3.667 -5.734 -22.324 1.00 68.19 228 GLY A O 1
ATOM 1805 N N . ALA A 1 229 ? 4.292 -4.202 -23.829 1.00 57.41 229 ALA A N 1
ATOM 1806 C CA . ALA A 1 229 ? 2.928 -3.868 -24.261 1.00 57.41 229 ALA A CA 1
ATOM 1807 C C . ALA A 1 229 ? 2.205 -5.015 -25.000 1.00 57.41 229 ALA A C 1
ATOM 1809 O O . ALA A 1 229 ? 0.976 -5.093 -24.990 1.00 57.41 229 ALA A O 1
ATOM 1810 N N . SER A 1 230 ? 2.956 -5.910 -25.653 1.00 57.41 230 SER A N 1
ATOM 1811 C CA . SER A 1 230 ? 2.421 -6.992 -26.492 1.00 57.41 230 SER A CA 1
ATOM 1812 C C . SER A 1 230 ? 2.354 -8.344 -25.779 1.00 57.41 230 SER A C 1
ATOM 1814 O O . SER A 1 230 ? 1.427 -9.124 -26.014 1.00 57.41 230 SER A O 1
ATOM 1816 N N . ALA A 1 231 ? 3.295 -8.632 -24.878 1.00 55.88 231 ALA A N 1
ATOM 1817 C CA . ALA A 1 231 ? 3.286 -9.854 -24.095 1.00 55.88 231 ALA A CA 1
ATOM 1818 C C . ALA A 1 231 ? 2.519 -9.592 -22.795 1.00 55.88 231 ALA A C 1
ATOM 1820 O O . ALA A 1 231 ? 3.035 -9.039 -21.833 1.00 55.88 231 ALA A O 1
ATOM 1821 N N . ARG A 1 232 ? 1.254 -10.028 -22.749 1.00 74.81 232 ARG A N 1
ATOM 1822 C CA . ARG A 1 232 ? 0.409 -10.044 -21.538 1.00 74.81 232 ARG A CA 1
ATOM 1823 C C . ARG A 1 232 ? 0.924 -11.051 -20.493 1.00 74.81 232 ARG A C 1
ATOM 1825 O O . ARG A 1 232 ? 0.171 -11.878 -19.987 1.00 74.81 232 ARG A O 1
ATOM 1832 N N . GLN A 1 233 ? 2.221 -11.028 -20.212 1.00 90.25 233 GLN A N 1
ATOM 1833 C CA . GLN A 1 233 ? 2.886 -11.875 -19.243 1.00 90.25 233 GLN A CA 1
ATOM 1834 C C . GLN A 1 233 ? 3.250 -11.041 -18.011 1.00 90.25 233 GLN A C 1
ATOM 1836 O O . GLN A 1 233 ? 3.845 -9.976 -18.161 1.00 90.25 233 GLN A O 1
ATOM 1841 N N . PRO A 1 234 ? 2.957 -11.533 -16.799 1.00 93.31 234 PRO A N 1
ATOM 1842 C CA . PRO A 1 234 ? 3.422 -10.916 -15.562 1.00 93.31 234 PRO A CA 1
ATOM 1843 C C . PRO A 1 234 ? 4.943 -10.738 -15.553 1.00 93.31 234 PRO A C 1
ATOM 1845 O O . PRO A 1 234 ? 5.670 -11.705 -15.811 1.00 93.31 234 PRO A O 1
ATOM 1848 N N . ASN A 1 235 ? 5.442 -9.570 -15.137 1.00 94.19 235 ASN A N 1
ATOM 1849 C CA . ASN A 1 235 ? 6.853 -9.401 -14.775 1.00 94.19 235 ASN A CA 1
ATOM 1850 C C . ASN A 1 235 ? 7.134 -9.936 -13.355 1.00 94.19 235 ASN A C 1
ATOM 1852 O O . ASN A 1 235 ? 7.822 -9.325 -12.541 1.00 94.19 235 ASN A O 1
ATOM 1856 N N . ALA A 1 236 ? 6.564 -11.098 -13.040 1.00 93.88 236 ALA A N 1
ATOM 1857 C CA . ALA A 1 236 ? 6.595 -11.701 -11.721 1.00 93.88 236 ALA A CA 1
ATOM 1858 C C . ALA A 1 236 ? 6.908 -13.196 -11.835 1.00 93.88 236 ALA A C 1
ATOM 1860 O O . ALA A 1 236 ? 6.205 -13.945 -12.519 1.00 93.88 236 ALA A O 1
ATOM 1861 N N . ARG A 1 237 ? 7.943 -13.652 -11.127 1.00 93.44 237 ARG A N 1
ATOM 1862 C CA . ARG A 1 237 ? 8.257 -15.070 -10.937 1.00 93.44 237 ARG A CA 1
ATOM 1863 C C . ARG A 1 237 ? 7.813 -15.494 -9.543 1.00 93.44 237 ARG A C 1
ATOM 1865 O O . ARG A 1 237 ? 8.309 -14.979 -8.545 1.00 93.44 237 ARG A O 1
ATOM 1872 N N . LYS A 1 238 ? 6.893 -16.456 -9.477 1.00 91.31 238 LYS A N 1
ATOM 1873 C CA . LYS A 1 238 ? 6.401 -17.015 -8.211 1.00 91.31 238 LYS A CA 1
ATOM 1874 C C . LYS A 1 238 ? 7.502 -17.852 -7.567 1.00 91.31 238 LYS A C 1
ATOM 1876 O O . LYS A 1 238 ? 8.045 -18.739 -8.217 1.00 91.31 238 LYS A O 1
ATOM 1881 N N . ILE A 1 239 ? 7.804 -17.571 -6.304 1.00 89.50 239 ILE A N 1
ATOM 1882 C CA . ILE A 1 239 ? 8.782 -18.321 -5.502 1.00 89.50 239 ILE A CA 1
ATOM 1883 C C . ILE A 1 239 ? 8.067 -19.246 -4.518 1.00 89.50 239 ILE A C 1
ATOM 1885 O O . ILE A 1 239 ? 8.488 -20.378 -4.305 1.00 89.50 239 ILE A O 1
ATOM 1889 N N . LYS A 1 240 ? 6.949 -18.786 -3.946 1.00 85.38 240 LYS A N 1
ATOM 1890 C CA . LYS A 1 240 ? 6.154 -19.558 -2.989 1.00 85.38 240 LYS A CA 1
ATOM 1891 C C . LYS A 1 240 ? 4.672 -19.272 -3.178 1.00 85.38 240 LYS A C 1
ATOM 1893 O O . LYS A 1 240 ? 4.285 -18.135 -3.439 1.00 85.38 240 LYS A O 1
ATOM 1898 N N . ARG A 1 241 ? 3.841 -20.295 -2.993 1.00 82.06 241 ARG A N 1
ATOM 1899 C CA . ARG A 1 241 ? 2.392 -20.161 -2.840 1.00 82.06 241 ARG A CA 1
ATOM 1900 C C . ARG A 1 241 ? 1.940 -21.010 -1.666 1.00 82.06 241 ARG A C 1
ATOM 1902 O O . ARG A 1 241 ? 2.183 -22.212 -1.656 1.00 82.06 241 ARG A O 1
ATOM 1909 N N . ASP A 1 242 ? 1.264 -20.392 -0.717 1.00 78.06 242 ASP A N 1
ATOM 1910 C CA . ASP A 1 242 ? 0.651 -21.072 0.418 1.00 78.06 242 ASP A CA 1
ATOM 1911 C C . ASP A 1 242 ? -0.748 -20.493 0.691 1.00 78.06 242 ASP A C 1
ATOM 1913 O O . ASP A 1 242 ? -1.356 -19.865 -0.182 1.00 78.06 242 ASP A O 1
ATOM 1917 N N . ARG A 1 243 ? -1.309 -20.791 1.868 1.00 70.06 243 ARG A N 1
ATOM 1918 C CA . ARG A 1 243 ? -2.614 -20.262 2.284 1.00 70.06 243 ARG A CA 1
ATOM 1919 C C . ARG A 1 243 ? -2.567 -18.763 2.590 1.00 70.06 243 ARG A C 1
ATOM 1921 O O . ARG A 1 243 ? -3.603 -18.120 2.460 1.00 70.06 243 ARG A O 1
ATOM 1928 N N . GLU A 1 244 ? -1.393 -18.228 2.925 1.00 72.38 244 GLU A N 1
ATOM 1929 C CA . GLU A 1 244 ? -1.192 -16.812 3.234 1.00 72.38 244 GLU A CA 1
ATOM 1930 C C . GLU A 1 244 ? -1.111 -15.956 1.974 1.00 72.38 244 GLU A C 1
ATOM 1932 O O . GLU A 1 244 ? -1.383 -14.764 2.030 1.00 72.38 244 GLU A O 1
ATOM 1937 N N . GLY A 1 245 ? -0.764 -16.538 0.825 1.00 77.75 245 GLY A N 1
ATOM 1938 C CA . GLY A 1 245 ? -0.771 -15.858 -0.467 1.00 77.75 245 GLY A CA 1
ATOM 1939 C C . GLY A 1 245 ? 0.364 -16.328 -1.365 1.00 77.75 245 GLY A C 1
ATOM 1940 O O . GLY A 1 245 ? 0.769 -17.494 -1.341 1.00 77.75 245 GLY A O 1
ATOM 1941 N N . VAL A 1 246 ? 0.870 -15.422 -2.204 1.00 83.12 246 VAL A N 1
ATOM 1942 C CA . VAL A 1 246 ? 1.951 -15.744 -3.155 1.00 83.12 246 VAL A CA 1
ATOM 1943 C C . VAL A 1 246 ? 3.153 -14.827 -3.003 1.00 83.12 246 VAL A C 1
ATOM 1945 O O . VAL A 1 246 ? 3.078 -13.644 -3.313 1.00 83.12 246 VAL A O 1
ATOM 1948 N N . ALA A 1 247 ? 4.308 -15.372 -2.642 1.00 87.19 247 ALA A N 1
ATOM 1949 C CA . ALA A 1 247 ? 5.561 -14.631 -2.735 1.00 87.19 247 ALA A CA 1
ATOM 1950 C C . ALA A 1 247 ? 6.078 -14.671 -4.180 1.00 87.19 247 ALA A C 1
ATOM 1952 O O . ALA A 1 247 ? 6.199 -15.748 -4.776 1.00 87.19 247 ALA A O 1
ATOM 1953 N N . SER A 1 248 ? 6.381 -13.501 -4.739 1.00 91.44 248 SER A N 1
ATOM 1954 C CA . SER A 1 248 ? 6.936 -13.358 -6.087 1.00 91.44 248 SER A CA 1
ATOM 1955 C C . SER A 1 248 ? 8.109 -12.389 -6.086 1.00 91.44 248 SER A C 1
ATOM 1957 O O . SER A 1 248 ? 8.181 -11.504 -5.239 1.00 91.44 248 SER A O 1
ATOM 1959 N N . VAL A 1 249 ? 8.988 -12.547 -7.067 1.00 95.00 249 VAL A N 1
ATOM 1960 C CA . VAL A 1 249 ? 10.092 -11.628 -7.369 1.00 95.00 249 VAL A CA 1
ATOM 1961 C C . VAL A 1 249 ? 9.948 -11.096 -8.786 1.00 95.00 249 VAL A C 1
ATOM 1963 O O . VAL A 1 249 ? 9.239 -11.698 -9.599 1.00 95.00 249 VAL A O 1
ATOM 1966 N N . ILE A 1 250 ? 10.637 -10.002 -9.094 1.00 94.81 250 ILE A N 1
ATOM 1967 C CA . ILE A 1 250 ? 10.697 -9.468 -10.456 1.00 94.81 250 ILE A CA 1
ATOM 1968 C C . ILE A 1 250 ? 11.328 -10.517 -11.373 1.00 94.81 250 ILE A C 1
ATOM 1970 O O . ILE A 1 250 ? 12.333 -11.138 -11.023 1.00 94.81 250 ILE A O 1
ATOM 1974 N N . LYS A 1 251 ? 10.706 -10.752 -12.532 1.00 94.44 251 LYS A N 1
ATOM 1975 C CA . LYS A 1 251 ? 11.198 -11.733 -13.510 1.00 94.44 251 LYS A CA 1
ATOM 1976 C C . LYS A 1 251 ? 12.292 -11.141 -14.401 1.00 94.44 251 LYS A C 1
ATOM 1978 O O . LYS A 1 251 ? 13.286 -11.813 -14.639 1.00 94.44 251 LYS A O 1
ATOM 1983 N N . GLU A 1 252 ? 12.094 -9.917 -14.878 1.00 93.75 252 GLU A N 1
ATOM 1984 C CA . GLU A 1 252 ? 13.018 -9.176 -15.735 1.00 93.75 252 GLU A CA 1
ATOM 1985 C C . GLU A 1 252 ? 13.094 -7.702 -15.283 1.00 93.75 252 GLU A C 1
ATOM 1987 O O . GLU A 1 252 ? 12.239 -6.888 -15.653 1.00 93.75 252 GLU A O 1
ATOM 1992 N N . PRO A 1 253 ? 14.103 -7.341 -14.468 1.00 92.38 253 PRO A N 1
ATOM 1993 C CA . PRO A 1 253 ? 14.291 -5.986 -13.938 1.00 92.38 253 PRO A CA 1
ATOM 1994 C C . PRO A 1 253 ? 14.398 -4.900 -15.014 1.00 92.38 253 PRO A C 1
ATOM 1996 O O . PRO A 1 253 ? 13.994 -3.755 -14.798 1.00 92.38 253 PRO A O 1
ATOM 1999 N N . ARG A 1 254 ? 14.882 -5.252 -16.212 1.00 90.50 254 ARG A N 1
ATOM 2000 C CA . ARG A 1 254 ? 14.974 -4.314 -17.342 1.00 90.50 254 ARG A CA 1
ATOM 2001 C C . ARG A 1 254 ? 13.611 -3.825 -17.835 1.00 90.50 254 ARG A C 1
ATOM 2003 O O . ARG A 1 254 ? 13.547 -2.747 -18.408 1.00 90.50 254 ARG A O 1
ATOM 2010 N N . PHE A 1 255 ? 12.541 -4.583 -17.588 1.00 90.50 255 PHE A N 1
ATOM 2011 C CA . PHE A 1 255 ? 11.156 -4.220 -17.922 1.00 90.50 255 PHE A CA 1
ATOM 2012 C C . PHE A 1 255 ? 10.316 -3.947 -16.668 1.00 90.50 255 PHE A C 1
ATOM 2014 O O . PHE A 1 255 ? 9.111 -4.198 -16.645 1.00 90.50 255 PHE A O 1
ATOM 2021 N N . TRP A 1 256 ? 10.948 -3.517 -15.575 1.00 92.88 256 TRP A N 1
ATOM 2022 C CA . TRP A 1 256 ? 10.245 -3.255 -14.326 1.00 92.88 256 TRP A CA 1
ATOM 2023 C C . TRP A 1 256 ? 9.374 -1.995 -14.426 1.00 92.88 256 TRP A C 1
ATOM 2025 O O . TRP A 1 256 ? 9.856 -0.887 -14.243 1.00 92.88 256 TRP A O 1
ATOM 2035 N N . GLN A 1 257 ? 8.075 -2.153 -14.674 1.00 91.44 257 GLN A N 1
ATOM 2036 C CA . GLN A 1 257 ? 7.153 -1.027 -14.842 1.00 91.44 257 GLN A CA 1
ATOM 2037 C C . GLN A 1 257 ? 5.964 -1.158 -13.881 1.00 91.44 257 GLN A C 1
ATOM 2039 O O . GLN A 1 257 ? 4.938 -1.735 -14.243 1.00 91.44 257 GLN A O 1
ATOM 2044 N N . PRO A 1 258 ? 6.088 -0.671 -12.635 1.00 93.44 258 PRO A N 1
ATOM 2045 C CA . PRO A 1 258 ? 4.966 -0.644 -11.709 1.00 93.44 258 PRO A CA 1
ATOM 2046 C C . PRO A 1 258 ? 3.811 0.199 -12.256 1.00 93.44 258 PRO A C 1
ATOM 2048 O O . PRO A 1 258 ? 4.031 1.147 -13.006 1.00 93.44 258 PRO A O 1
ATOM 2051 N N . PHE A 1 259 ? 2.587 -0.091 -11.815 1.00 92.00 259 PHE A N 1
ATOM 2052 C CA . PHE A 1 259 ? 1.415 0.717 -12.161 1.00 92.00 259 PHE A CA 1
ATOM 2053 C C . PHE A 1 259 ? 0.500 0.928 -10.955 1.00 92.00 259 PHE A C 1
ATOM 2055 O O . PHE A 1 259 ? 0.476 0.128 -10.009 1.00 92.00 259 PHE A O 1
ATOM 2062 N N . GLY A 1 260 ? -0.259 2.025 -10.994 1.00 94.06 260 GLY A N 1
ATOM 2063 C CA . GLY A 1 260 ? -1.286 2.357 -10.007 1.00 94.06 260 GLY A CA 1
ATOM 2064 C C . GLY A 1 260 ? -0.774 2.731 -8.611 1.00 94.06 260 GLY A C 1
ATOM 2065 O O . GLY A 1 260 ? -1.592 3.017 -7.743 1.00 94.06 260 GLY A O 1
ATOM 2066 N N . LEU A 1 261 ? 0.544 2.755 -8.353 1.00 96.38 261 LEU A N 1
ATOM 2067 C CA . LEU A 1 261 ? 1.075 2.996 -6.999 1.00 96.38 261 LEU A CA 1
ATOM 2068 C C . LEU A 1 261 ? 0.777 4.413 -6.475 1.00 96.38 261 LEU A C 1
ATOM 2070 O O . LEU A 1 261 ? 0.646 4.616 -5.277 1.00 96.38 261 LEU A O 1
ATOM 2074 N N . VAL A 1 262 ? 0.658 5.417 -7.346 1.00 96.69 262 VAL A N 1
ATOM 2075 C CA . VAL A 1 262 ? 0.448 6.806 -6.896 1.00 96.69 262 VAL A CA 1
ATOM 2076 C C . VAL A 1 262 ? -1.035 7.147 -6.723 1.00 96.69 262 VAL A C 1
ATOM 2078 O O . VAL A 1 262 ? -1.379 7.948 -5.856 1.00 96.69 262 VAL A O 1
ATOM 2081 N N . ALA A 1 263 ? -1.930 6.517 -7.488 1.00 96.56 263 ALA A N 1
ATOM 2082 C CA . ALA A 1 263 ? -3.370 6.781 -7.448 1.00 96.56 263 ALA A CA 1
ATOM 2083 C C . ALA A 1 263 ? -4.004 6.725 -6.038 1.00 96.56 263 ALA A C 1
ATOM 2085 O O . ALA A 1 263 ? -4.672 7.696 -5.663 1.00 96.56 263 ALA A O 1
ATOM 2086 N N . PRO A 1 264 ? -3.790 5.675 -5.212 1.00 97.50 264 PRO A N 1
ATOM 2087 C CA . PRO A 1 264 ? -4.382 5.629 -3.877 1.00 97.50 264 PRO A CA 1
ATOM 2088 C C . PRO A 1 264 ? -3.814 6.718 -2.957 1.00 97.50 264 PRO A C 1
ATOM 2090 O O . PRO A 1 264 ? -4.544 7.268 -2.137 1.00 97.50 264 PRO A O 1
ATOM 2093 N N . ILE A 1 265 ? -2.540 7.087 -3.119 1.00 97.19 265 ILE A N 1
ATOM 2094 C CA . ILE A 1 265 ? -1.888 8.143 -2.332 1.00 97.19 265 ILE A CA 1
ATOM 2095 C C . ILE A 1 265 ? -2.463 9.508 -2.698 1.00 97.19 265 ILE A C 1
ATOM 2097 O O . ILE A 1 265 ? -2.839 10.277 -1.815 1.00 97.19 265 ILE A O 1
ATOM 2101 N N . TYR A 1 266 ? -2.593 9.788 -3.996 1.00 96.06 266 TYR A N 1
ATOM 2102 C CA . TYR A 1 266 ? -3.199 11.019 -4.490 1.00 96.06 266 TYR A CA 1
ATOM 2103 C C . TYR A 1 266 ? -4.616 11.200 -3.938 1.00 96.06 266 TYR A C 1
ATOM 2105 O O . TYR A 1 266 ? -4.965 12.286 -3.471 1.00 96.06 266 TYR A O 1
ATOM 2113 N N . TRP A 1 267 ? -5.426 10.138 -3.938 1.00 96.25 267 TRP A N 1
ATOM 2114 C CA . TRP A 1 267 ? -6.782 10.193 -3.398 1.00 96.25 267 TRP A CA 1
ATOM 2115 C C . TRP A 1 267 ? -6.806 10.369 -1.876 1.00 96.25 267 TRP A C 1
ATOM 2117 O O . TRP A 1 267 ? -7.592 11.170 -1.371 1.00 96.25 267 TRP A O 1
ATOM 2127 N N . LEU A 1 268 ? -5.930 9.690 -1.131 1.00 95.00 268 LEU A N 1
ATOM 2128 C CA . LEU A 1 268 ? -5.816 9.900 0.315 1.00 95.00 268 LEU A CA 1
ATOM 2129 C C . LEU A 1 268 ? -5.444 11.357 0.636 1.00 95.00 268 LEU A C 1
ATOM 2131 O O . LEU A 1 268 ? -6.059 11.964 1.515 1.00 95.00 268 LEU A O 1
ATOM 2135 N N . TYR A 1 269 ? -4.522 11.942 -0.133 1.00 93.31 269 TYR A N 1
ATOM 2136 C CA . TYR A 1 269 ? -4.049 13.318 0.031 1.00 93.31 269 TYR A CA 1
ATOM 2137 C C . TYR A 1 269 ? -5.120 14.360 -0.333 1.00 93.31 269 TYR A C 1
ATOM 2139 O O . TYR A 1 269 ? -5.451 15.244 0.457 1.00 93.31 269 TYR A O 1
ATOM 2147 N N . THR A 1 270 ? -5.715 14.241 -1.521 1.00 92.31 270 THR A N 1
ATOM 2148 C CA . THR A 1 270 ? -6.585 15.277 -2.109 1.00 92.31 270 THR A CA 1
ATOM 2149 C C . THR A 1 270 ? -8.078 15.032 -1.885 1.00 92.31 270 THR A C 1
ATOM 2151 O O . THR A 1 270 ? -8.878 15.966 -1.916 1.00 92.31 270 THR A O 1
ATOM 2154 N N . GLY A 1 271 ? -8.479 13.779 -1.664 1.00 92.31 271 GLY A N 1
ATOM 2155 C CA . GLY A 1 271 ? -9.874 13.335 -1.685 1.00 92.31 271 GLY A CA 1
ATOM 2156 C C . GLY A 1 271 ? -10.475 13.208 -3.085 1.00 92.31 271 GLY A C 1
ATOM 2157 O O . GLY A 1 271 ? -11.671 12.950 -3.197 1.00 92.31 271 GLY A O 1
ATOM 2158 N N . GLN A 1 272 ? -9.684 13.398 -4.143 1.00 92.50 272 GLN A N 1
ATOM 2159 C CA . GLN A 1 272 ? -10.132 13.354 -5.533 1.00 92.50 272 GLN A CA 1
ATOM 2160 C C . GLN A 1 272 ? -9.412 12.243 -6.295 1.00 92.50 272 GLN A C 1
ATOM 2162 O O . GLN A 1 272 ? -8.269 11.907 -5.999 1.00 92.50 272 GLN A O 1
ATOM 2167 N N . ARG A 1 273 ? -10.090 11.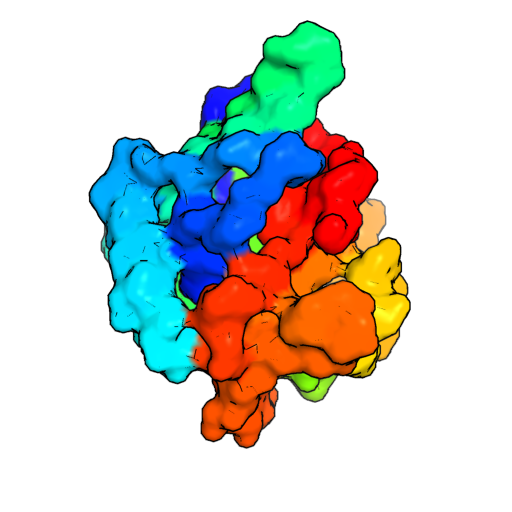652 -7.282 1.00 92.38 273 ARG A N 1
ATOM 2168 C CA . ARG A 1 273 ? -9.467 10.695 -8.205 1.00 92.38 273 ARG A CA 1
ATOM 2169 C C . ARG A 1 273 ? -8.785 11.438 -9.348 1.00 92.38 273 ARG A C 1
ATOM 2171 O O . ARG A 1 273 ? -9.304 12.443 -9.832 1.00 92.38 273 ARG A O 1
ATOM 2178 N N . HIS A 1 274 ? -7.659 10.903 -9.806 1.00 90.12 274 HIS A N 1
ATOM 2179 C CA . HIS A 1 274 ? -6.947 11.402 -10.976 1.00 90.12 274 HIS A CA 1
ATOM 2180 C C . HIS A 1 274 ? -6.916 10.315 -12.049 1.00 90.12 274 HIS A C 1
ATOM 2182 O O . HIS A 1 274 ? -6.153 9.362 -11.929 1.00 90.12 274 HIS A O 1
ATOM 2188 N N . GLN A 1 275 ? -7.709 10.481 -13.111 1.00 80.62 275 GLN A N 1
ATOM 2189 C CA . GLN A 1 275 ? -7.909 9.443 -14.134 1.00 80.62 275 GLN A CA 1
ATOM 2190 C C . GLN A 1 275 ? -6.589 8.918 -14.716 1.00 80.62 275 GLN A C 1
ATOM 2192 O O . GLN A 1 275 ? -6.358 7.717 -14.705 1.00 80.62 275 GLN A O 1
ATOM 2197 N N . GLY A 1 276 ? -5.663 9.806 -15.091 1.00 86.25 276 GLY A N 1
ATOM 2198 C CA . GLY A 1 276 ? -4.399 9.365 -15.688 1.00 86.25 276 GLY A CA 1
ATOM 2199 C C . GLY A 1 276 ? -3.406 8.686 -14.729 1.00 86.25 276 GLY A C 1
ATOM 2200 O O . GLY A 1 276 ? -2.425 8.130 -15.197 1.00 86.25 276 GLY A O 1
ATOM 2201 N N . LEU A 1 277 ? -3.612 8.719 -13.401 1.00 89.19 277 LEU A N 1
ATOM 2202 C CA . LEU A 1 277 ? -2.748 7.971 -12.463 1.00 89.19 277 LEU A CA 1
ATOM 2203 C C . LEU A 1 277 ? -3.165 6.499 -12.333 1.00 89.19 277 LEU A C 1
ATOM 2205 O O . LEU A 1 277 ? -2.461 5.711 -11.698 1.00 89.19 277 LEU A O 1
ATOM 2209 N N . GLU A 1 278 ? -4.327 6.153 -12.882 1.00 80.75 278 GLU A N 1
ATOM 2210 C CA . GLU A 1 278 ? -4.877 4.799 -12.902 1.00 80.75 278 GLU A CA 1
ATOM 2211 C C . GLU A 1 278 ? -4.641 4.109 -14.256 1.00 80.75 278 GLU A C 1
ATOM 2213 O O . GLU A 1 278 ? -4.908 2.918 -14.387 1.00 80.75 278 GLU A O 1
ATOM 2218 N N . GLU A 1 279 ? -4.117 4.843 -15.242 1.00 75.75 279 GLU A N 1
ATOM 2219 C CA . GLU A 1 279 ? -3.699 4.337 -16.553 1.00 75.75 279 GLU A CA 1
ATOM 2220 C C . GLU A 1 279 ? -2.304 3.671 -16.479 1.00 75.75 279 GLU A C 1
ATOM 2222 O O . GLU A 1 279 ? -1.572 3.858 -15.502 1.00 75.75 279 GLU A O 1
ATOM 2227 N N . ASP A 1 280 ? -1.968 2.842 -17.480 1.00 65.88 280 ASP A N 1
ATOM 2228 C CA . ASP A 1 280 ? -0.720 2.046 -17.528 1.00 65.88 280 ASP A CA 1
ATOM 2229 C C . ASP A 1 280 ? 0.496 2.820 -18.074 1.00 65.88 280 ASP A C 1
ATOM 2231 O O . ASP A 1 280 ? 0.317 3.631 -19.013 1.00 65.88 280 ASP A O 1
#